Protein AF-I2H0I5-F1 (afdb_monomer_lite)

InterPro domains:
  IPR002677 Large ribosomal subunit protein bL32 [PF01783] (72-124)
  IPR002677 Large ribosomal subunit protein bL32 [TIGR01031] (72-121)
  IPR011332 Zinc-binding ribosomal protein [SSF57829] (70-124)
  IPR051991 Mitochondrial ribosomal protein bL32 [PTHR21026] (29-130)

Organism: Henningerozyma blattae (strain ATCC 34711 / CBS 6284 / DSM 70876 / NBRC 10599 / NRRL Y-10934 / UCD 77-7) (NCBI:txid1071380)

Secondary structure (DSSP, 8-state):
--THHHHTTTSSSSSSSSSSSSSS-SS-S------------------------------TTHHHHSSHHHHHS-SSPPPHHHHHHHHHSSGGGSPPP---EEE-TTT-BEEETTS--HHHHHHHHHHHHHHHHHHHHHHHHHTT-PPPPHHHHHHHS---PPPHHHHHHH-HHHHPPPPPPPPBPPP-

Foldseek 3Di:
DDPPVVVVVVPPPPPPPPPPPDPPPPPPPDDPDPPPDDDPPPDPPDPPPDPPDDDDPPDPVVCVVVCVVVVPDDPDDDDPVRVCCVQPVDPVNDDDDQPQWDAAPPQQFIDGHPDHDPVVVVVVVVVVVVVVVVVVVVVVVVVPPDDDDPVVCCVVDPDDDDDPVVVVVVPCVVPPDDDDDGGGDDDD

Structure (mmCIF, N/CA/C/O backbone):
data_AF-I2H0I5-F1
#
_entry.id   AF-I2H0I5-F1
#
loop_
_atom_site.group_PDB
_atom_site.id
_atom_site.type_symbol
_atom_site.label_atom_id
_atom_site.label_alt_id
_atom_site.label_comp_id
_atom_site.label_asym_id
_atom_site.label_entity_id
_atom_site.label_seq_id
_atom_site.pdbx_PDB_ins_code
_atom_site.Cartn_x
_atom_site.Cartn_y
_atom_site.Cartn_z
_atom_site.occupancy
_atom_site.B_iso_or_equiv
_atom_site.auth_seq_id
_atom_site.auth_comp_id
_atom_site.auth_asym_id
_atom_site.auth_atom_id
_atom_site.pdbx_PDB_model_num
ATOM 1 N N . MET A 1 1 ? 28.755 15.518 43.657 1.00 49.38 1 MET A N 1
ATOM 2 C CA . MET A 1 1 ? 29.539 16.214 42.609 1.00 49.38 1 MET A CA 1
ATOM 3 C C . MET A 1 1 ? 29.460 15.428 41.309 1.00 49.38 1 MET A C 1
ATOM 5 O O . MET A 1 1 ? 30.344 14.654 40.991 1.00 49.38 1 MET A O 1
ATOM 9 N N . SER A 1 2 ? 28.270 15.310 40.732 1.00 45.88 2 SER A N 1
ATOM 10 C CA . SER A 1 2 ? 27.550 16.285 39.895 1.00 45.88 2 SER A CA 1
ATOM 11 C C . SER A 1 2 ? 27.844 16.056 38.406 1.00 45.88 2 SER A C 1
ATOM 13 O O . SER A 1 2 ? 28.816 16.527 37.821 1.00 45.88 2 SER A O 1
ATOM 15 N N . ILE A 1 3 ? 26.889 15.356 37.788 1.00 52.12 3 ILE A N 1
ATOM 16 C CA . ILE A 1 3 ? 26.651 15.213 36.342 1.00 52.12 3 ILE A CA 1
ATOM 17 C C . ILE A 1 3 ? 26.661 16.587 35.621 1.00 52.12 3 ILE A C 1
ATOM 19 O O . ILE A 1 3 ? 26.920 16.673 34.423 1.00 52.12 3 ILE A O 1
ATOM 23 N N . LEU A 1 4 ? 26.511 17.681 36.377 1.00 55.88 4 LEU A N 1
ATOM 24 C CA . LEU A 1 4 ? 26.653 19.073 35.943 1.00 55.88 4 LEU A CA 1
ATOM 25 C C . LEU A 1 4 ? 28.051 19.456 35.425 1.00 55.88 4 LEU A C 1
ATOM 27 O O . LEU A 1 4 ? 28.157 20.390 34.634 1.00 55.88 4 LEU A O 1
ATOM 31 N N . ASN A 1 5 ? 29.118 18.736 35.786 1.00 54.31 5 ASN A N 1
ATOM 32 C CA . ASN A 1 5 ? 30.465 19.080 35.310 1.00 54.31 5 ASN A CA 1
ATOM 33 C C . ASN A 1 5 ? 30.782 18.552 33.901 1.00 54.31 5 ASN A C 1
ATOM 35 O O . ASN A 1 5 ? 31.776 18.967 33.313 1.00 54.31 5 ASN A O 1
ATOM 39 N N . ARG A 1 6 ? 29.928 17.696 33.318 1.00 51.25 6 ARG A N 1
ATOM 40 C CA . ARG A 1 6 ? 30.124 17.168 31.955 1.00 51.25 6 ARG A CA 1
ATOM 41 C C . ARG A 1 6 ? 29.394 17.986 30.881 1.00 51.25 6 ARG A C 1
ATOM 43 O O . ARG A 1 6 ? 29.843 18.034 29.743 1.00 51.25 6 ARG A O 1
ATOM 50 N N . LEU A 1 7 ? 28.343 18.721 31.255 1.00 50.91 7 LEU A N 1
ATOM 51 C CA . LEU A 1 7 ? 27.637 19.651 30.357 1.00 50.91 7 LEU A CA 1
ATOM 52 C C . LEU A 1 7 ? 28.380 20.985 30.158 1.00 50.91 7 LEU A C 1
ATOM 54 O O . LEU A 1 7 ? 28.115 21.703 29.198 1.00 50.91 7 LEU A O 1
ATOM 58 N N . LYS A 1 8 ? 29.364 21.301 31.009 1.00 46.31 8 LYS A N 1
ATOM 59 C CA . LYS A 1 8 ? 30.170 22.529 30.896 1.00 46.31 8 LYS A CA 1
ATOM 60 C C . LYS A 1 8 ? 31.317 22.431 29.878 1.00 46.31 8 LYS A C 1
ATOM 62 O O . LYS A 1 8 ? 31.868 23.456 29.495 1.00 46.31 8 LYS A O 1
ATOM 67 N N . GLN A 1 9 ? 31.650 21.226 29.406 1.00 50.12 9 GLN A N 1
ATOM 68 C CA . GLN A 1 9 ? 32.677 21.012 28.375 1.00 50.12 9 GLN A CA 1
ATOM 69 C C . GLN A 1 9 ? 32.138 21.107 26.940 1.00 50.12 9 GLN A C 1
ATOM 71 O O . GLN A 1 9 ? 32.921 21.316 26.021 1.00 50.12 9 GLN A O 1
ATOM 76 N N . TRP A 1 10 ? 30.819 21.012 26.735 1.00 44.59 10 TRP A N 1
ATOM 77 C CA . TRP A 1 10 ? 30.222 21.048 25.392 1.00 44.59 10 TRP A CA 1
ATOM 78 C C . TRP A 1 10 ? 29.849 22.462 24.914 1.00 44.59 10 TRP A C 1
ATOM 80 O O . TRP A 1 10 ? 29.725 22.704 23.719 1.00 44.59 10 TRP A O 1
ATOM 90 N N . ASN A 1 11 ? 29.744 23.425 25.836 1.00 47.12 11 ASN A N 1
ATOM 91 C CA . ASN A 1 11 ? 29.341 24.800 25.522 1.00 47.12 11 ASN A CA 1
ATOM 92 C C . ASN A 1 11 ? 30.516 25.768 25.292 1.00 47.12 11 ASN A C 1
ATOM 94 O O . ASN A 1 11 ? 30.285 26.970 25.213 1.00 47.12 11 ASN A O 1
ATOM 98 N N . ASN A 1 12 ? 31.762 25.283 25.185 1.00 54.94 12 ASN A N 1
ATOM 99 C CA . ASN A 1 12 ? 32.939 26.158 25.067 1.00 54.94 12 ASN A CA 1
ATOM 100 C C . ASN A 1 12 ? 33.874 25.847 23.883 1.00 54.94 12 ASN A C 1
ATOM 102 O O . ASN A 1 12 ? 35.024 26.268 23.876 1.00 54.94 12 ASN A O 1
ATOM 106 N N . THR A 1 13 ? 33.390 25.134 22.863 1.00 50.66 13 THR A N 1
ATOM 107 C CA . THR A 1 13 ? 34.142 24.891 21.613 1.00 50.66 13 THR A CA 1
ATOM 108 C C . THR A 1 13 ? 33.452 25.440 20.361 1.00 50.66 13 THR A C 1
ATOM 110 O O . THR A 1 13 ? 33.913 25.195 19.252 1.00 50.66 13 THR A O 1
ATOM 113 N N . ASN A 1 14 ? 32.397 26.249 20.515 1.00 53.59 14 ASN A N 1
ATOM 114 C CA . ASN A 1 14 ? 31.657 26.854 19.397 1.00 53.59 14 ASN A CA 1
ATOM 115 C C . ASN A 1 14 ? 31.976 28.342 19.149 1.00 53.59 14 ASN A C 1
ATOM 117 O O . ASN A 1 14 ? 31.180 29.045 18.534 1.00 53.59 14 ASN A O 1
ATOM 121 N N . SER A 1 15 ? 33.135 28.839 19.589 1.00 52.12 15 SER A N 1
ATOM 122 C CA . SER A 1 15 ? 33.544 30.239 19.370 1.00 52.12 15 SER A CA 1
ATOM 123 C C . SER A 1 15 ? 34.852 30.425 18.590 1.00 52.12 15 SER A C 1
ATOM 125 O O . SER A 1 15 ? 35.251 31.562 18.368 1.00 52.12 15 SER A O 1
ATOM 127 N N . LEU A 1 16 ? 35.501 29.353 18.112 1.00 49.44 16 LEU A N 1
ATOM 128 C CA . LEU A 1 16 ? 36.786 29.446 17.390 1.00 49.44 16 LEU A CA 1
ATOM 129 C C . LEU A 1 16 ? 36.795 28.823 15.984 1.00 49.44 16 LEU A C 1
ATOM 131 O O . LEU A 1 16 ? 37.861 28.604 15.418 1.00 49.44 16 LEU A O 1
ATOM 135 N N . LEU A 1 17 ? 35.629 28.584 15.377 1.00 49.88 17 LEU A N 1
ATOM 136 C CA . LEU A 1 17 ? 35.534 28.116 13.982 1.00 49.88 17 LEU A CA 1
ATOM 137 C C . LEU A 1 17 ? 34.773 29.073 13.048 1.00 49.88 17 LEU A C 1
ATOM 139 O O . LEU A 1 17 ? 34.477 28.723 11.911 1.00 49.88 17 LEU A O 1
ATOM 143 N N . SER A 1 18 ? 34.522 30.313 13.475 1.00 51.06 18 SER A N 1
ATOM 144 C CA . SER A 1 18 ? 33.949 31.366 12.620 1.00 51.06 18 SER A CA 1
ATOM 145 C C . SER A 1 18 ? 34.992 32.213 11.873 1.00 51.06 18 SER A C 1
ATOM 147 O O . SER A 1 18 ? 34.613 33.093 11.107 1.00 51.06 18 SER A O 1
ATOM 149 N N . SER A 1 19 ? 36.297 31.956 12.043 1.00 52.22 19 SER A N 1
ATOM 150 C CA . SER A 1 19 ? 37.360 32.852 11.540 1.00 52.22 19 SER A CA 1
ATOM 151 C C . SER A 1 19 ? 38.100 32.369 10.278 1.00 52.22 19 SER A C 1
ATOM 153 O O . SER A 1 19 ? 38.957 33.073 9.758 1.00 52.22 19 SER A O 1
ATOM 155 N N . GLN A 1 20 ? 37.781 31.193 9.725 1.00 55.56 20 GLN A N 1
ATOM 156 C CA . GLN A 1 20 ? 38.507 30.661 8.551 1.00 55.56 20 GLN A CA 1
ATOM 157 C C . GLN A 1 20 ? 37.656 30.442 7.292 1.00 55.56 20 GLN A C 1
ATOM 159 O O . GLN A 1 20 ? 38.157 29.915 6.304 1.00 55.56 20 GLN A O 1
ATOM 164 N N . TYR A 1 21 ? 36.400 30.899 7.261 1.00 53.75 21 TYR A N 1
ATOM 165 C CA . TYR A 1 21 ? 35.511 30.673 6.110 1.00 53.75 21 TYR A CA 1
ATOM 166 C C . TYR A 1 21 ? 35.053 31.954 5.395 1.00 53.75 21 TYR A C 1
ATOM 168 O O . TYR A 1 21 ? 33.922 32.053 4.934 1.00 53.75 21 TYR A O 1
ATOM 176 N N . LEU A 1 22 ? 35.939 32.948 5.267 1.00 52.94 22 LEU A N 1
ATOM 177 C CA . LEU A 1 22 ? 35.692 34.148 4.449 1.00 52.94 22 LEU A CA 1
ATOM 178 C C . LEU A 1 22 ? 36.829 34.467 3.463 1.00 52.94 22 LEU A C 1
ATOM 180 O O . LEU A 1 22 ? 37.090 35.630 3.171 1.00 52.94 22 LEU A O 1
ATOM 184 N N . GLN A 1 23 ? 37.499 33.452 2.905 1.00 54.50 23 GLN A N 1
ATOM 185 C CA . GLN A 1 23 ? 38.487 33.675 1.831 1.00 54.50 23 GLN A CA 1
ATOM 186 C C . GLN A 1 23 ? 38.274 32.861 0.544 1.00 54.50 23 GLN A C 1
ATOM 188 O O . GLN A 1 23 ? 39.015 33.056 -0.412 1.00 54.50 23 GLN A O 1
ATOM 193 N N . HIS A 1 24 ? 37.217 32.048 0.431 1.00 49.88 24 HIS A N 1
ATOM 194 C CA . HIS A 1 24 ? 36.955 31.265 -0.792 1.00 49.88 24 HIS A CA 1
ATOM 195 C C . HIS A 1 24 ? 35.736 31.704 -1.625 1.00 49.88 24 HIS A C 1
ATOM 197 O O . HIS A 1 24 ? 35.293 30.968 -2.500 1.00 49.88 24 HIS A O 1
ATOM 203 N N . LEU A 1 25 ? 35.239 32.934 -1.448 1.00 48.81 25 LEU A N 1
ATOM 204 C CA . LEU A 1 25 ? 34.170 33.514 -2.286 1.00 48.81 25 LEU A CA 1
ATOM 205 C C . LEU A 1 25 ? 34.676 34.538 -3.323 1.00 48.81 25 LEU A C 1
ATOM 207 O O . LEU A 1 25 ? 33.976 35.488 -3.654 1.00 48.81 25 LEU A O 1
ATOM 211 N N . LYS A 1 26 ? 35.889 34.353 -3.861 1.00 49.66 26 LYS A N 1
ATOM 212 C CA . LYS A 1 26 ? 36.402 35.147 -5.002 1.00 49.66 26 LYS A CA 1
ATOM 213 C C . LYS A 1 26 ? 36.612 34.352 -6.297 1.00 49.66 26 LYS A C 1
ATOM 215 O O . LYS A 1 26 ? 37.076 34.919 -7.275 1.00 49.66 26 LYS A O 1
ATOM 220 N N . TYR A 1 27 ? 36.212 33.081 -6.348 1.00 55.94 27 TYR A N 1
ATOM 221 C CA . TYR A 1 27 ? 36.403 32.222 -7.530 1.00 55.94 27 TYR A CA 1
ATOM 222 C C . TYR A 1 27 ? 35.099 31.800 -8.226 1.00 55.94 27 TYR A C 1
ATOM 224 O O . TYR A 1 27 ? 35.036 30.734 -8.827 1.00 55.94 27 TYR A O 1
ATOM 232 N N . LEU A 1 28 ? 34.046 32.622 -8.166 1.00 51.25 28 LEU A N 1
ATOM 233 C CA . LEU A 1 28 ? 32.755 32.310 -8.800 1.00 51.25 28 LEU A CA 1
ATOM 234 C C . LEU A 1 28 ? 32.230 33.394 -9.752 1.00 51.25 28 LEU A C 1
ATOM 236 O O . LEU A 1 28 ? 31.024 33.586 -9.834 1.00 51.25 28 LEU A O 1
ATOM 240 N N . ILE A 1 29 ? 33.098 34.072 -10.512 1.00 49.50 29 ILE A N 1
ATOM 241 C CA . ILE A 1 29 ? 32.665 34.840 -11.697 1.00 49.50 29 ILE A CA 1
ATOM 242 C C . ILE A 1 29 ? 33.736 34.771 -12.801 1.00 49.50 29 ILE A C 1
ATOM 244 O O . ILE A 1 29 ? 34.467 35.725 -13.035 1.00 49.50 29 ILE A O 1
ATOM 248 N N . SER A 1 30 ? 33.835 33.633 -13.488 1.00 49.03 30 SER A N 1
ATOM 249 C CA . SER A 1 30 ? 34.341 33.571 -14.870 1.00 49.03 30 SER A CA 1
ATOM 250 C C . SER A 1 30 ? 33.941 32.246 -15.523 1.00 49.03 30 SER A C 1
ATOM 252 O O . SER A 1 30 ? 34.741 31.341 -15.740 1.00 49.03 30 SER A O 1
ATOM 254 N N . TRP A 1 31 ? 32.657 32.110 -15.845 1.00 41.56 31 TRP A N 1
ATOM 255 C CA . TRP A 1 31 ? 32.270 31.155 -16.880 1.00 41.56 31 TRP A CA 1
ATOM 256 C C . TRP A 1 31 ? 32.647 31.772 -18.232 1.00 41.56 31 TRP A C 1
ATOM 258 O O . TRP A 1 31 ? 32.239 32.908 -18.494 1.00 41.56 31 TRP A O 1
ATOM 268 N N . PRO A 1 32 ? 33.428 31.092 -19.089 1.00 52.00 32 PRO A N 1
ATOM 269 C CA . PRO A 1 32 ? 33.638 31.566 -20.441 1.00 52.00 32 PRO A CA 1
ATOM 270 C C . PRO A 1 32 ? 32.306 31.388 -21.167 1.00 52.00 32 PRO A C 1
ATOM 272 O O . PRO A 1 32 ? 31.848 30.270 -21.395 1.00 52.00 32 PRO A O 1
ATOM 275 N N . TYR A 1 33 ? 31.647 32.498 -21.482 1.00 57.91 33 TYR A N 1
ATOM 276 C CA . TYR A 1 33 ? 30.537 32.485 -22.422 1.00 57.91 33 TYR A CA 1
ATOM 277 C C . TYR A 1 33 ? 31.070 31.925 -23.748 1.00 57.91 33 TYR A C 1
ATOM 279 O O . TYR A 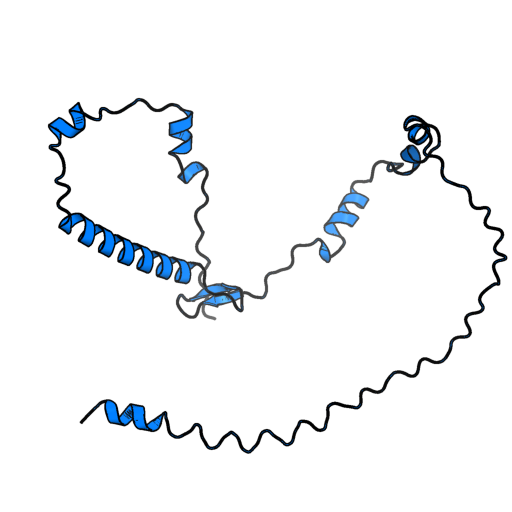1 33 ? 32.034 32.486 -24.278 1.00 57.91 33 TYR A O 1
ATOM 287 N N . PRO A 1 34 ? 30.506 30.835 -24.298 1.00 55.00 34 PRO A N 1
ATOM 288 C CA . PRO A 1 34 ? 30.849 30.425 -25.647 1.00 55.00 34 PRO A CA 1
ATOM 289 C C . PRO A 1 34 ? 30.414 31.554 -26.583 1.00 55.00 34 PRO A C 1
ATOM 291 O O . PRO A 1 34 ? 29.229 31.877 -26.685 1.00 55.00 34 PRO A O 1
ATOM 294 N N . THR A 1 35 ? 31.387 32.198 -27.221 1.00 58.44 35 THR A N 1
ATOM 295 C CA . THR A 1 35 ? 31.152 33.182 -28.270 1.00 58.44 35 THR A CA 1
ATOM 296 C C . THR A 1 35 ? 30.475 32.469 -29.431 1.00 58.44 35 THR A C 1
ATOM 298 O O . THR A 1 35 ? 31.082 31.715 -30.189 1.00 58.44 35 THR A O 1
ATOM 301 N N . LEU A 1 36 ? 29.167 32.679 -29.526 1.00 55.41 36 LEU A N 1
ATOM 302 C CA . LEU A 1 36 ? 28.342 32.253 -30.637 1.00 55.41 36 LEU A CA 1
ATOM 303 C C . LEU A 1 36 ? 28.860 32.959 -31.899 1.00 55.41 36 LEU A C 1
ATOM 305 O O . LEU A 1 36 ? 28.624 34.149 -32.097 1.00 55.41 36 LEU A O 1
ATOM 309 N N . SER A 1 37 ? 29.606 32.245 -32.741 1.00 63.12 37 SER A N 1
ATOM 310 C CA . SER A 1 37 ? 29.899 32.704 -34.097 1.00 63.12 37 SER A CA 1
ATOM 311 C C . SER A 1 37 ? 28.571 32.912 -34.835 1.00 63.12 37 SER A C 1
ATOM 313 O O . SER A 1 37 ? 27.738 31.998 -34.808 1.00 63.12 37 SER A O 1
ATOM 315 N N . PRO A 1 38 ? 28.343 34.053 -35.505 1.00 54.69 38 PRO A N 1
ATOM 316 C CA . PRO A 1 38 ? 27.131 34.243 -36.279 1.00 54.69 38 PRO A CA 1
ATOM 317 C C . PRO A 1 38 ? 27.196 33.324 -37.500 1.00 54.69 38 PRO A C 1
ATOM 319 O O . PRO A 1 38 ? 27.955 33.554 -38.438 1.00 54.69 38 PRO A O 1
ATOM 322 N N . ILE A 1 39 ? 26.410 32.252 -37.475 1.00 61.12 39 ILE A N 1
ATOM 323 C CA . ILE A 1 39 ? 26.088 31.495 -38.682 1.00 61.12 39 ILE A CA 1
ATOM 324 C C . ILE A 1 39 ? 25.238 32.438 -39.545 1.00 61.12 39 ILE A C 1
ATOM 326 O O . ILE A 1 39 ? 24.227 32.941 -39.044 1.00 61.12 39 ILE A O 1
ATOM 330 N N . PRO A 1 40 ? 25.601 32.710 -40.810 1.00 49.41 40 PRO A N 1
ATOM 331 C CA . PRO A 1 40 ? 24.743 33.481 -41.690 1.00 49.41 40 PRO A CA 1
ATOM 332 C C . PRO A 1 40 ? 23.521 32.619 -42.010 1.00 49.41 40 PRO A C 1
ATOM 334 O O . PRO A 1 40 ? 23.569 31.713 -42.841 1.00 49.41 40 PRO A O 1
ATOM 337 N N . VAL A 1 41 ? 22.418 32.868 -41.309 1.00 54.62 41 VAL A N 1
ATOM 338 C CA . VAL A 1 41 ? 21.116 32.328 -41.690 1.00 54.62 41 VAL A CA 1
ATOM 339 C C . VAL A 1 41 ? 20.683 33.100 -42.930 1.00 54.62 41 VAL A C 1
ATOM 341 O O . VAL A 1 41 ? 20.276 34.258 -42.844 1.00 54.62 41 VAL A O 1
ATOM 344 N N . LEU A 1 42 ? 20.799 32.466 -44.097 1.00 53.00 42 LEU A N 1
ATOM 345 C CA . LEU A 1 42 ? 20.111 32.913 -45.301 1.00 53.00 42 LEU A CA 1
ATOM 346 C C . LEU A 1 42 ? 18.608 32.738 -45.043 1.00 53.00 42 LEU A C 1
ATOM 348 O O . LEU A 1 42 ? 18.075 31.632 -45.123 1.00 53.00 42 LEU A O 1
ATOM 352 N N . ILE A 1 43 ? 17.933 33.817 -44.661 1.00 58.62 43 ILE A N 1
ATOM 353 C CA . ILE A 1 43 ? 16.473 33.858 -44.601 1.00 58.62 43 ILE A CA 1
ATOM 354 C C . ILE A 1 43 ? 16.008 34.047 -46.049 1.00 58.62 43 ILE A C 1
ATOM 356 O O . ILE A 1 43 ? 16.314 35.090 -46.635 1.00 58.62 43 ILE A O 1
ATOM 360 N N . PRO A 1 44 ? 15.287 33.097 -46.670 1.00 56.69 44 PRO A N 1
ATOM 361 C CA . PRO A 1 44 ? 14.561 33.433 -47.880 1.00 56.69 44 PRO A CA 1
ATOM 362 C C . PRO A 1 44 ? 13.497 34.460 -47.485 1.00 56.69 44 PRO A C 1
ATOM 364 O O . PRO A 1 44 ? 12.688 34.202 -46.591 1.00 56.69 44 PRO A O 1
ATOM 367 N N . LEU A 1 45 ? 13.506 35.635 -48.123 1.00 50.78 45 LEU A N 1
ATOM 368 C CA . LEU A 1 45 ? 12.374 36.554 -48.054 1.00 50.78 45 LEU A CA 1
ATOM 369 C C . LEU A 1 45 ? 11.149 35.819 -48.610 1.00 50.78 45 LEU A C 1
ATOM 371 O O . LEU A 1 45 ? 10.941 35.730 -49.818 1.00 50.78 45 LEU A O 1
ATOM 375 N N . SER A 1 46 ? 10.351 35.257 -47.709 1.00 57.09 46 SER A N 1
ATOM 376 C CA . SER A 1 46 ? 9.002 34.811 -48.010 1.00 57.09 46 SER A CA 1
ATOM 377 C C . SER A 1 46 ? 8.152 36.062 -48.177 1.00 57.09 46 SER A C 1
ATOM 379 O O . SER A 1 46 ? 7.851 36.748 -47.201 1.00 57.09 46 SER A O 1
ATOM 381 N N . ASN A 1 47 ? 7.781 36.369 -49.419 1.00 59.00 47 ASN A N 1
ATOM 382 C CA . ASN A 1 47 ? 6.754 37.360 -49.708 1.00 59.00 47 ASN A CA 1
ATOM 383 C C . ASN A 1 47 ? 5.469 36.966 -48.969 1.00 59.00 47 ASN A C 1
ATOM 385 O O . ASN A 1 47 ? 4.823 35.970 -49.294 1.00 59.00 47 ASN A O 1
ATOM 389 N N . ASN A 1 48 ? 5.107 37.760 -47.963 1.00 55.72 48 ASN A N 1
ATOM 390 C CA . ASN A 1 48 ? 3.859 37.631 -47.226 1.00 55.72 48 ASN A CA 1
ATOM 391 C C . ASN A 1 48 ? 2.692 38.096 -48.103 1.00 55.72 48 ASN A C 1
ATOM 393 O O . ASN A 1 48 ? 2.226 39.222 -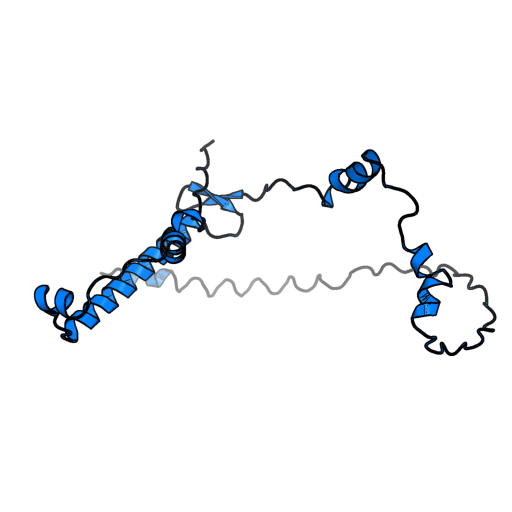47.976 1.00 55.72 48 ASN A O 1
ATOM 397 N N . ASN A 1 49 ? 2.189 37.207 -48.953 1.00 60.47 49 ASN A N 1
ATOM 398 C CA . ASN A 1 49 ? 0.796 37.245 -49.383 1.00 60.47 49 ASN A CA 1
ATOM 399 C C . ASN A 1 49 ? 0.061 36.116 -48.664 1.00 60.47 49 ASN A C 1
ATOM 401 O O . ASN A 1 49 ? -0.215 35.062 -49.229 1.00 60.47 49 ASN A O 1
ATOM 405 N N . ILE A 1 50 ? -0.209 36.338 -47.378 1.00 56.03 50 ILE A N 1
ATOM 406 C CA . ILE A 1 50 ? -1.105 35.489 -46.597 1.00 56.03 50 ILE A CA 1
ATOM 407 C C . ILE A 1 50 ? -2.461 36.201 -46.602 1.00 56.03 50 ILE A C 1
ATOM 409 O O . ILE A 1 50 ? -2.620 37.182 -45.872 1.00 56.03 50 ILE A O 1
ATOM 413 N N . PRO A 1 51 ? -3.443 35.776 -47.417 1.00 45.59 51 PRO A N 1
ATOM 414 C CA . PRO A 1 51 ? -4.797 36.263 -47.238 1.00 45.59 51 PRO A CA 1
ATOM 415 C C . PRO A 1 51 ? -5.302 35.768 -45.880 1.00 45.59 51 PRO A C 1
ATOM 417 O O . PRO A 1 51 ? -5.313 34.566 -45.604 1.00 45.59 51 PRO A O 1
ATOM 420 N N . GLN A 1 52 ? -5.697 36.708 -45.020 1.00 56.91 52 GLN A N 1
ATOM 421 C CA . GLN A 1 52 ? -6.399 36.410 -43.778 1.00 56.91 52 GLN A CA 1
ATOM 422 C C . GLN A 1 52 ? -7.736 35.748 -44.120 1.00 56.91 52 GLN A C 1
ATOM 424 O O . GLN A 1 52 ? -8.719 36.422 -44.416 1.00 56.91 52 GLN A O 1
ATOM 429 N N . GLN A 1 53 ? -7.781 34.419 -44.097 1.00 53.94 53 GLN A N 1
ATOM 430 C CA . GLN A 1 53 ? -9.045 33.700 -44.110 1.00 53.94 53 GLN A CA 1
ATOM 431 C C . GLN A 1 53 ? -9.552 33.612 -42.675 1.00 53.94 53 GLN A C 1
ATOM 433 O O . GLN A 1 53 ? -9.071 32.825 -41.860 1.00 53.94 53 GLN A O 1
ATOM 438 N N . GLN A 1 54 ? -10.516 34.480 -42.375 1.00 59.12 54 GLN A N 1
ATOM 439 C CA . GLN A 1 54 ? -11.360 34.392 -41.193 1.00 59.12 54 GLN A CA 1
ATOM 440 C C . GLN A 1 54 ? -12.006 33.002 -41.174 1.00 59.12 54 GLN A C 1
ATOM 442 O O . GLN A 1 54 ? -12.816 32.670 -42.041 1.00 59.12 54 GLN A O 1
ATOM 447 N N . GLN A 1 55 ? -11.618 32.170 -40.208 1.00 59.31 55 GLN A N 1
ATOM 448 C CA . GLN A 1 55 ? -12.234 30.864 -40.009 1.00 59.31 55 GLN A CA 1
ATOM 449 C C . GLN A 1 55 ? -13.632 31.089 -39.436 1.00 59.31 55 GLN A C 1
ATOM 451 O O . GLN A 1 55 ? -13.815 31.254 -38.231 1.00 59.31 55 GLN A O 1
ATOM 456 N N . SER A 1 56 ? -14.620 31.142 -40.325 1.00 57.22 56 SER A N 1
ATOM 457 C CA . SER A 1 56 ? -16.011 30.973 -39.932 1.00 57.22 56 SER A CA 1
ATOM 458 C C . SER A 1 56 ? -16.162 29.571 -39.341 1.00 57.22 56 SER A C 1
ATOM 460 O O . SER A 1 56 ? -15.717 28.578 -39.920 1.00 57.22 56 SER A O 1
ATOM 462 N N . LEU A 1 57 ? -16.741 29.499 -38.143 1.00 58.31 57 LEU A N 1
ATOM 463 C CA . LEU A 1 57 ? -17.125 28.247 -37.502 1.00 58.31 57 LEU A CA 1
ATOM 464 C C . LEU A 1 57 ? -18.242 27.610 -38.338 1.00 58.31 57 LEU A C 1
ATOM 466 O O . LEU A 1 57 ? -19.424 27.874 -38.126 1.00 58.31 57 LEU A O 1
ATOM 470 N N . GLY A 1 58 ? -17.845 26.826 -39.340 1.00 60.03 58 GLY A N 1
ATOM 471 C CA . GLY A 1 58 ? -18.743 25.998 -40.131 1.00 60.03 58 GLY A CA 1
ATOM 472 C C . GLY A 1 58 ? -19.438 24.945 -39.259 1.00 60.03 58 GLY A C 1
ATOM 473 O O . GLY A 1 58 ? -18.950 24.597 -38.178 1.00 60.03 58 GLY A O 1
ATOM 474 N N . PRO A 1 59 ? -20.601 24.444 -39.697 1.00 60.44 59 PRO A N 1
ATOM 475 C CA . PRO A 1 59 ? -21.409 23.539 -38.898 1.00 60.44 59 PRO A CA 1
ATOM 476 C C . PRO A 1 59 ? -20.672 22.222 -38.616 1.00 60.44 59 PRO A C 1
ATOM 478 O O . PRO A 1 59 ? -19.962 21.689 -39.467 1.00 60.44 59 PRO A O 1
ATOM 481 N N . ALA A 1 60 ? -20.867 21.671 -37.415 1.00 57.34 60 ALA A N 1
ATOM 482 C CA . ALA A 1 60 ? -20.082 20.561 -36.860 1.00 57.34 60 ALA A CA 1
ATOM 483 C C . ALA A 1 60 ? -20.019 19.279 -37.727 1.00 57.34 60 ALA A C 1
ATOM 485 O O . ALA A 1 60 ? -19.121 18.458 -37.543 1.00 57.34 60 ALA A O 1
ATOM 486 N N . TRP A 1 61 ? -20.939 19.097 -38.681 1.00 60.16 61 TRP A N 1
ATOM 487 C CA . TRP A 1 61 ? -20.948 17.963 -39.612 1.00 60.16 61 TRP A CA 1
ATOM 488 C C . TRP A 1 61 ? -19.907 18.065 -40.740 1.00 60.16 61 TRP A C 1
ATOM 490 O O . TRP A 1 61 ? -19.498 17.035 -41.275 1.00 60.16 61 TRP A O 1
ATOM 500 N N . ASP A 1 62 ? -19.408 19.265 -41.054 1.00 56.25 62 ASP A N 1
ATOM 501 C CA . ASP A 1 62 ? -18.403 19.476 -42.109 1.00 56.25 62 ASP A CA 1
ATOM 502 C C . ASP A 1 62 ? -16.992 18.989 -41.698 1.00 56.25 62 ASP A C 1
ATOM 504 O O . ASP A 1 62 ? -16.113 18.748 -42.524 1.00 56.25 62 ASP A O 1
ATOM 508 N N . MET A 1 63 ? -16.789 18.737 -40.398 1.00 56.22 63 MET A N 1
ATOM 509 C CA . MET A 1 63 ? -15.571 18.142 -39.830 1.00 56.22 63 MET A CA 1
ATOM 510 C C . MET A 1 63 ? -15.428 16.635 -40.148 1.00 56.22 63 MET A C 1
ATOM 512 O O . MET A 1 63 ? -14.331 16.069 -40.066 1.00 56.22 63 MET A O 1
ATOM 516 N N . PHE A 1 64 ? -16.526 15.968 -40.519 1.00 56.66 64 PHE A N 1
ATOM 517 C CA . PHE A 1 64 ? -16.534 14.550 -40.892 1.00 56.66 64 PHE A CA 1
ATOM 518 C C . PHE A 1 64 ? -16.530 14.328 -42.414 1.00 56.66 64 PHE A C 1
ATOM 520 O O . PHE A 1 64 ? -15.953 13.334 -42.857 1.00 56.66 64 PHE A O 1
ATOM 527 N N . SER A 1 65 ? -17.098 15.240 -43.215 1.00 58.72 65 SER A N 1
ATOM 528 C CA . SER A 1 65 ? -17.069 15.177 -44.689 1.00 58.72 65 SER A CA 1
ATOM 529 C C . SER A 1 65 ? -15.739 15.661 -45.275 1.00 58.72 65 SER A C 1
ATOM 531 O O . SER A 1 65 ? -15.196 15.005 -46.163 1.00 58.72 65 SER A O 1
ATOM 533 N N . ASN A 1 66 ? -15.159 16.742 -44.740 1.00 56.62 66 ASN A N 1
ATOM 534 C CA . ASN A 1 66 ? -13.978 17.398 -45.317 1.00 56.62 66 ASN A CA 1
ATOM 535 C C . ASN A 1 66 ? -12.653 16.923 -44.692 1.00 56.62 66 ASN A C 1
ATOM 537 O O . ASN A 1 66 ? -11.727 17.691 -44.436 1.00 56.62 66 ASN A O 1
ATOM 541 N N . GLY A 1 67 ? -12.549 15.612 -44.458 1.00 56.34 67 GLY A N 1
ATOM 542 C CA . GLY A 1 67 ? -11.276 14.895 -44.337 1.00 56.34 67 GLY A CA 1
ATOM 543 C C . GLY A 1 67 ? -10.521 14.984 -43.007 1.00 56.34 67 GLY A C 1
ATOM 544 O O . GLY A 1 67 ? -9.717 14.096 -42.740 1.00 56.34 67 GLY A O 1
ATOM 545 N N . SER A 1 68 ? -10.766 15.955 -42.126 1.00 59.94 68 SER A N 1
ATOM 546 C CA . SER A 1 68 ? -9.927 16.127 -40.922 1.00 59.94 68 SER A CA 1
ATOM 547 C C . SER A 1 68 ? -10.022 14.950 -39.934 1.00 59.94 68 SER A C 1
ATOM 549 O O . SER A 1 68 ? -8.999 14.463 -39.448 1.00 59.94 68 SER A O 1
ATOM 551 N N . THR A 1 69 ? -11.222 14.406 -39.708 1.00 56.06 69 THR A N 1
ATOM 552 C CA . THR A 1 69 ? -11.424 13.265 -38.793 1.00 56.06 69 THR A CA 1
ATOM 553 C C . THR A 1 69 ? -10.967 11.927 -39.398 1.00 56.06 69 THR A C 1
ATOM 555 O O . THR A 1 69 ? -10.453 11.060 -38.689 1.00 56.06 69 THR A O 1
ATOM 558 N N . LEU A 1 70 ? -11.073 11.763 -40.722 1.00 59.12 70 LEU A N 1
ATOM 559 C CA . LEU A 1 70 ? -10.633 10.558 -41.446 1.00 59.12 70 LEU A CA 1
ATOM 560 C C . LEU A 1 70 ? -9.102 10.473 -41.611 1.00 59.12 70 LEU A C 1
ATOM 562 O O . LEU A 1 70 ? -8.579 9.389 -41.875 1.00 59.12 70 LEU A O 1
ATOM 566 N N . LEU A 1 71 ? -8.377 11.583 -41.428 1.00 62.97 71 LEU A N 1
ATOM 567 C CA . LEU A 1 71 ? -6.909 11.636 -41.473 1.00 62.97 71 LEU A CA 1
ATOM 568 C C . LEU A 1 71 ? -6.240 11.263 -40.136 1.00 62.97 71 LEU A C 1
ATOM 570 O O . LEU A 1 71 ? -5.095 10.814 -40.135 1.00 62.97 71 LEU A O 1
ATOM 574 N N . ALA A 1 72 ? -6.935 11.418 -39.003 1.00 75.38 72 ALA A N 1
ATOM 575 C CA . ALA A 1 72 ? -6.377 11.182 -37.664 1.00 75.38 72 ALA A CA 1
ATOM 576 C C . ALA A 1 72 ? -6.427 9.707 -37.205 1.00 75.38 72 ALA A C 1
ATOM 578 O O . ALA A 1 72 ? -5.727 9.313 -36.268 1.00 75.38 72 ALA A O 1
ATOM 579 N N . VAL A 1 73 ? -7.247 8.872 -37.851 1.00 84.69 73 VAL A N 1
ATOM 580 C CA . VAL A 1 73 ? -7.414 7.452 -37.504 1.00 84.69 73 VAL A CA 1
ATOM 581 C C . VAL A 1 73 ? -6.243 6.628 -38.060 1.00 84.69 73 VAL A C 1
ATOM 583 O O . VAL A 1 73 ? -5.862 6.798 -39.221 1.00 84.69 73 VAL A O 1
ATOM 586 N N . PRO A 1 74 ? -5.662 5.686 -37.289 1.00 89.00 74 PRO A N 1
ATOM 587 C CA . PRO A 1 74 ? -4.600 4.824 -37.794 1.00 89.00 74 PRO A CA 1
ATOM 588 C C . PRO A 1 74 ? -5.069 4.041 -39.025 1.00 89.00 74 PRO A C 1
ATOM 590 O O . PRO A 1 74 ? -5.957 3.195 -38.946 1.00 89.00 74 PRO A O 1
ATOM 593 N N . LYS A 1 75 ? -4.410 4.280 -40.164 1.00 89.06 75 LYS A N 1
ATOM 594 C CA . LYS A 1 75 ? -4.782 3.697 -41.463 1.00 89.06 75 LYS A CA 1
ATOM 595 C C . LYS A 1 75 ? -4.800 2.166 -41.475 1.00 89.06 75 LYS A C 1
ATOM 597 O O . LYS A 1 75 ? -5.541 1.564 -42.248 1.00 89.06 75 LYS A O 1
ATOM 602 N N . LYS A 1 76 ? -3.949 1.523 -40.666 1.00 93.12 76 LYS A N 1
ATOM 603 C CA . LYS A 1 76 ? -3.787 0.063 -40.602 1.00 93.12 76 LYS A CA 1
ATOM 604 C C . LYS A 1 76 ? -3.698 -0.404 -39.154 1.00 93.12 76 LYS A C 1
ATOM 606 O O . LYS A 1 76 ? -3.151 0.288 -38.295 1.00 93.12 76 LYS A O 1
ATOM 611 N N . LYS A 1 77 ? -4.149 -1.636 -38.909 1.00 95.12 77 LYS A N 1
ATOM 612 C CA . LYS A 1 77 ? -3.929 -2.335 -37.640 1.00 95.12 77 LYS A CA 1
ATOM 613 C C . LYS A 1 77 ? -2.427 -2.454 -37.369 1.00 95.12 77 LYS A C 1
ATOM 615 O O . LYS A 1 77 ? -1.671 -2.956 -38.200 1.00 95.12 77 LYS A O 1
ATOM 620 N N . VAL A 1 78 ? -1.997 -2.010 -36.193 1.00 96.88 78 VAL A N 1
ATOM 621 C CA . VAL A 1 78 ? -0.602 -2.137 -35.753 1.00 96.88 78 VAL A CA 1
ATOM 622 C C . VAL A 1 78 ? -0.272 -3.620 -35.559 1.00 96.88 78 VAL A C 1
ATOM 624 O O . VAL A 1 78 ? -1.021 -4.342 -34.900 1.00 96.88 78 VAL A O 1
ATOM 627 N N . SER A 1 79 ? 0.845 -4.084 -36.126 1.00 98.12 79 SER A N 1
ATOM 628 C CA . SER A 1 79 ? 1.284 -5.472 -35.959 1.00 98.12 79 SER A CA 1
ATOM 629 C C . SER A 1 79 ? 1.724 -5.755 -34.521 1.00 98.12 79 SER A C 1
ATOM 631 O O . SER A 1 79 ? 2.135 -4.854 -33.783 1.00 98.12 79 SER A O 1
ATOM 633 N N . HIS A 1 80 ? 1.688 -7.028 -34.126 1.00 97.94 80 HIS A N 1
ATOM 634 C CA . HIS A 1 80 ? 2.146 -7.463 -32.805 1.00 97.94 80 HIS A CA 1
ATOM 635 C C . HIS A 1 80 ? 3.596 -7.024 -32.525 1.00 97.94 80 HIS A C 1
ATOM 637 O O . HIS A 1 80 ? 3.878 -6.471 -31.462 1.00 97.94 80 HIS A O 1
ATOM 643 N N . MET A 1 81 ? 4.486 -7.166 -33.516 1.00 98.12 81 MET A N 1
ATOM 644 C CA . MET A 1 81 ? 5.881 -6.723 -33.432 1.00 98.12 81 MET A CA 1
ATOM 645 C C . MET A 1 81 ? 5.989 -5.220 -33.153 1.00 98.12 81 MET A C 1
ATOM 647 O O . MET A 1 81 ? 6.648 -4.824 -32.196 1.00 98.12 81 MET A O 1
ATOM 651 N N . LYS A 1 82 ? 5.285 -4.379 -33.925 1.00 97.81 82 LYS A N 1
ATOM 652 C CA . LYS A 1 82 ? 5.322 -2.918 -33.751 1.00 97.81 82 LYS A CA 1
ATOM 653 C C . LYS A 1 82 ? 4.768 -2.488 -32.390 1.00 97.81 82 LYS A C 1
ATOM 655 O O . LYS A 1 82 ? 5.334 -1.600 -31.755 1.00 97.81 82 LYS A O 1
ATOM 660 N N . LYS A 1 83 ? 3.705 -3.142 -31.900 1.00 97.88 83 LYS A N 1
ATOM 661 C CA . LYS A 1 83 ? 3.158 -2.896 -30.553 1.00 97.88 83 LYS A CA 1
ATOM 662 C C . LYS A 1 83 ? 4.189 -3.228 -29.469 1.00 97.88 83 LYS A C 1
ATOM 664 O O . LYS A 1 83 ? 4.394 -2.419 -28.566 1.00 97.88 83 LYS A O 1
ATOM 669 N N . ARG A 1 84 ? 4.866 -4.378 -29.575 1.00 98.12 84 ARG A N 1
ATOM 670 C CA . ARG A 1 84 ? 5.891 -4.807 -28.610 1.00 98.12 84 ARG A CA 1
ATOM 671 C C . ARG A 1 84 ? 7.143 -3.946 -28.660 1.00 98.12 84 ARG A C 1
ATOM 673 O O . ARG A 1 84 ? 7.611 -3.546 -27.605 1.00 98.12 84 ARG A O 1
ATOM 680 N N . GLN A 1 85 ? 7.639 -3.597 -29.843 1.00 98.00 85 GLN A N 1
ATOM 681 C CA . GLN A 1 85 ? 8.794 -2.710 -29.988 1.00 98.00 85 GLN A CA 1
ATOM 682 C C . GLN A 1 85 ? 8.502 -1.324 -29.400 1.00 98.00 85 GLN A C 1
ATOM 684 O O . GLN A 1 85 ? 9.324 -0.783 -28.669 1.00 98.00 85 GLN A O 1
ATOM 689 N N . LYS A 1 86 ? 7.298 -0.779 -29.631 1.00 97.19 86 LYS A N 1
ATOM 690 C CA . LYS A 1 86 ? 6.890 0.506 -29.046 1.00 97.19 86 LYS A CA 1
ATOM 691 C C . LYS A 1 86 ? 6.739 0.440 -27.523 1.00 97.19 86 LYS A C 1
ATOM 693 O O . LYS A 1 86 ? 6.996 1.450 -26.869 1.00 97.19 86 LYS A O 1
ATOM 698 N N . LEU A 1 87 ? 6.275 -0.681 -26.964 1.00 97.38 87 LEU A N 1
ATOM 699 C CA . LEU A 1 87 ? 6.019 -0.822 -25.525 1.00 97.38 87 LEU A CA 1
ATOM 700 C C . LEU A 1 87 ? 7.266 -1.229 -24.731 1.00 97.38 87 LEU A C 1
ATOM 702 O O . LEU A 1 87 ? 7.574 -0.585 -23.739 1.00 97.38 87 LEU A O 1
ATOM 706 N N . TYR A 1 88 ? 7.971 -2.269 -25.171 1.00 97.38 88 TYR A N 1
ATOM 707 C CA . TYR A 1 88 ? 9.074 -2.897 -24.438 1.00 97.38 88 TYR A CA 1
ATOM 708 C C . TYR A 1 88 ? 10.461 -2.524 -24.965 1.00 97.38 88 TYR A C 1
ATOM 710 O O . TYR A 1 88 ? 11.437 -2.728 -24.256 1.00 97.38 88 TYR A O 1
ATOM 718 N N . GLY A 1 89 ? 10.566 -2.004 -26.192 1.00 96.75 89 GLY A N 1
ATOM 719 C CA . GLY A 1 89 ? 11.842 -1.601 -26.789 1.00 96.75 89 GLY A CA 1
ATOM 720 C C . GLY A 1 89 ? 12.543 -0.452 -26.053 1.00 96.75 89 GLY A C 1
ATOM 721 O O . GLY A 1 89 ? 13.705 -0.615 -25.691 1.00 96.75 89 GLY A O 1
ATOM 722 N N . PRO A 1 90 ? 11.888 0.701 -25.808 1.00 97.81 90 PRO A N 1
ATOM 723 C CA . PRO A 1 90 ? 12.549 1.825 -25.152 1.00 97.81 90 PRO A CA 1
ATOM 724 C C . PRO A 1 90 ? 12.781 1.544 -23.664 1.00 97.81 90 PRO A C 1
ATOM 726 O O . PRO A 1 90 ? 11.864 1.141 -22.944 1.00 97.81 90 PRO A O 1
ATOM 729 N N . GLY A 1 91 ? 13.996 1.834 -23.195 1.00 97.06 91 GLY A N 1
ATOM 730 C CA . GLY A 1 91 ? 14.387 1.646 -21.799 1.00 97.06 91 GLY A CA 1
ATOM 731 C C . GLY A 1 91 ? 13.543 2.459 -20.815 1.00 97.06 91 GLY A C 1
ATOM 732 O O . GLY A 1 91 ? 13.382 2.034 -19.675 1.00 97.06 91 GLY A O 1
ATOM 733 N N . ASP A 1 92 ? 12.971 3.584 -21.241 1.00 96.25 92 ASP A N 1
ATOM 734 C CA . ASP A 1 92 ? 12.166 4.470 -20.387 1.00 96.25 92 ASP A CA 1
ATOM 735 C C . ASP A 1 92 ? 10.851 3.832 -19.935 1.00 96.25 92 ASP A C 1
ATOM 737 O O . ASP A 1 92 ? 10.340 4.142 -18.863 1.00 96.25 92 ASP A O 1
ATOM 741 N N . LYS A 1 93 ? 10.302 2.912 -20.739 1.00 96.38 93 LYS A N 1
ATOM 742 C CA . LYS A 1 93 ? 9.057 2.194 -20.417 1.00 96.38 93 LYS A CA 1
ATOM 743 C C . LYS A 1 93 ? 9.291 0.948 -19.571 1.00 96.38 93 LYS A C 1
ATOM 745 O O . LYS A 1 93 ? 8.333 0.326 -19.118 1.00 96.38 93 LYS A O 1
ATOM 750 N N . GLN A 1 94 ? 10.547 0.556 -19.393 1.00 97.06 94 GLN A N 1
ATOM 751 C CA . GLN A 1 94 ? 10.916 -0.609 -18.606 1.00 97.06 94 GLN A CA 1
ATOM 752 C C . GLN A 1 94 ? 11.050 -0.223 -17.134 1.00 97.06 94 GLN A C 1
ATOM 754 O O . GLN A 1 94 ? 11.572 0.843 -16.798 1.00 97.06 94 GLN A O 1
ATOM 759 N N . LEU A 1 95 ? 10.623 -1.121 -16.247 1.00 96.62 95 LEU A N 1
ATOM 760 C CA . LEU A 1 95 ? 10.824 -0.943 -14.816 1.00 96.62 95 LEU A CA 1
ATOM 761 C C . LEU A 1 95 ? 12.321 -1.039 -14.500 1.00 96.62 95 LEU A C 1
ATOM 763 O O . LEU A 1 95 ? 12.966 -2.042 -14.804 1.00 96.62 95 LEU A O 1
ATOM 767 N N . LYS A 1 96 ? 12.876 0.015 -13.902 1.00 95.62 96 LYS A N 1
ATOM 768 C CA . LYS A 1 96 ? 14.279 0.039 -13.481 1.00 95.62 96 LYS A CA 1
ATOM 769 C C . LYS A 1 96 ? 14.459 -0.734 -12.178 1.00 95.62 96 LYS A C 1
ATOM 771 O O . LYS A 1 96 ? 13.560 -0.769 -11.338 1.00 95.62 96 LYS A O 1
ATOM 776 N N . LEU A 1 97 ? 15.639 -1.322 -12.000 1.00 96.44 97 LEU A N 1
ATOM 777 C CA . LEU A 1 97 ? 16.010 -1.967 -10.744 1.00 96.44 97 LEU A CA 1
ATOM 778 C C . LEU A 1 97 ? 16.162 -0.916 -9.635 1.00 96.44 97 LEU A C 1
ATOM 780 O O . LEU A 1 97 ? 16.767 0.140 -9.831 1.00 96.44 97 LEU A O 1
ATOM 784 N N . ASN A 1 98 ? 15.612 -1.214 -8.459 1.00 94.69 98 ASN A N 1
ATOM 785 C CA . ASN A 1 98 ? 15.711 -0.346 -7.291 1.00 94.69 98 ASN A CA 1
ATOM 786 C C . ASN A 1 98 ? 17.050 -0.577 -6.577 1.00 94.69 98 ASN A C 1
ATOM 788 O O . ASN A 1 98 ? 17.123 -1.326 -5.608 1.00 94.69 98 ASN A O 1
ATOM 792 N N . ASN A 1 99 ? 18.103 0.091 -7.049 1.00 95.25 99 ASN A N 1
ATOM 793 C CA . ASN A 1 99 ? 19.456 -0.033 -6.485 1.00 95.25 99 ASN A CA 1
ATOM 794 C C . ASN A 1 99 ? 19.657 0.792 -5.202 1.00 95.25 99 ASN A C 1
ATOM 796 O O . ASN A 1 99 ? 20.664 0.657 -4.517 1.00 95.25 99 ASN A O 1
ATOM 800 N N . ASN A 1 100 ? 18.709 1.667 -4.870 1.00 96.12 100 ASN A N 1
ATOM 801 C CA . ASN A 1 100 ? 18.775 2.572 -3.726 1.00 96.12 100 ASN A CA 1
ATOM 802 C C . ASN A 1 100 ? 18.116 1.982 -2.470 1.00 96.12 100 ASN A C 1
ATOM 804 O O . ASN A 1 100 ? 17.337 2.661 -1.796 1.00 96.12 100 ASN A O 1
ATOM 808 N N . LEU A 1 101 ? 18.387 0.710 -2.184 1.00 95.75 101 LEU A N 1
ATOM 809 C CA . LEU A 1 101 ? 17.986 0.061 -0.940 1.00 95.75 101 LEU A CA 1
ATOM 810 C C . LEU A 1 101 ? 19.191 -0.033 -0.007 1.00 95.75 101 LEU A C 1
ATOM 812 O O . LEU A 1 101 ? 20.278 -0.426 -0.419 1.00 95.75 101 LEU A O 1
ATOM 816 N N . ASN A 1 102 ? 18.981 0.319 1.254 1.00 95.38 102 ASN A N 1
ATOM 817 C CA . ASN A 1 102 ? 19.975 0.221 2.313 1.00 95.38 102 ASN A CA 1
ATOM 818 C C . ASN A 1 102 ? 19.388 -0.479 3.543 1.00 95.38 102 ASN A C 1
ATOM 820 O O . ASN A 1 102 ? 18.180 -0.715 3.637 1.00 95.38 102 ASN A O 1
ATOM 824 N N . GLU A 1 103 ? 20.252 -0.819 4.491 1.00 95.81 103 GLU A N 1
ATOM 825 C CA . GLU A 1 103 ? 19.845 -1.396 5.767 1.00 95.81 103 GLU A CA 1
ATOM 826 C C . GLU A 1 103 ? 19.262 -0.336 6.712 1.00 95.81 103 GLU A C 1
ATOM 828 O O . GLU A 1 103 ? 19.652 0.840 6.734 1.00 95.81 103 GLU A O 1
ATOM 833 N N . CYS A 1 104 ? 18.264 -0.731 7.497 1.00 96.81 104 CYS A N 1
ATOM 834 C CA . CYS A 1 104 ? 17.745 0.101 8.567 1.00 96.81 104 CYS A CA 1
ATOM 835 C C . CYS A 1 104 ? 18.671 0.030 9.794 1.00 96.81 104 CYS A C 1
ATOM 837 O O . CYS A 1 104 ? 18.841 -1.062 10.324 1.00 96.81 104 CYS A O 1
ATOM 839 N N . PRO A 1 105 ? 19.150 1.169 10.336 1.00 95.31 105 PRO A N 1
ATOM 840 C CA . PRO A 1 105 ? 20.053 1.167 11.490 1.00 95.31 105 PRO A CA 1
ATOM 841 C C . PRO A 1 105 ? 19.398 0.660 12.783 1.00 95.31 105 PRO A C 1
ATOM 843 O O . PRO A 1 105 ? 20.094 0.336 13.731 1.00 95.31 105 PRO A O 1
ATOM 846 N N . SER A 1 106 ? 18.063 0.615 12.848 1.00 95.94 106 SER A N 1
ATOM 847 C CA . SER A 1 106 ? 17.336 0.184 14.048 1.00 95.94 106 SER A CA 1
ATOM 848 C C . SER A 1 106 ? 16.954 -1.295 14.027 1.00 95.94 106 SER A C 1
ATOM 850 O O . SER A 1 106 ? 16.955 -1.928 15.072 1.00 95.94 106 SER A O 1
ATOM 852 N N . CYS A 1 107 ? 16.577 -1.841 12.864 1.00 95.56 107 CYS A N 1
ATOM 853 C CA . CYS A 1 107 ? 16.060 -3.214 12.762 1.00 95.56 107 CYS A CA 1
ATOM 854 C C . CYS A 1 107 ? 16.822 -4.125 11.791 1.00 95.56 107 CYS A C 1
ATOM 856 O O . CYS A 1 107 ? 16.434 -5.280 11.651 1.00 95.56 107 CYS A O 1
ATOM 858 N N . GLY A 1 108 ? 17.828 -3.631 11.062 1.00 95.06 108 GLY A N 1
ATOM 859 C CA . GLY A 1 108 ? 18.622 -4.439 10.122 1.00 95.06 108 GLY A CA 1
ATOM 860 C C . GLY A 1 108 ? 17.869 -4.940 8.880 1.00 95.06 108 GLY A C 1
ATOM 861 O O . GLY A 1 108 ? 18.351 -5.806 8.164 1.00 95.06 108 GLY A O 1
ATOM 862 N N . HIS A 1 109 ? 16.660 -4.437 8.610 1.00 96.44 109 HIS A N 1
ATOM 863 C CA . HIS A 1 109 ? 15.872 -4.827 7.431 1.00 96.44 109 HIS A CA 1
ATOM 864 C C . HIS A 1 109 ? 16.056 -3.841 6.275 1.00 96.44 109 HIS A C 1
ATOM 866 O O . HIS A 1 109 ? 16.399 -2.674 6.495 1.00 96.44 109 HIS A O 1
ATOM 872 N N . TYR A 1 110 ? 15.760 -4.280 5.048 1.00 97.12 110 TYR A N 1
ATOM 873 C CA . TYR A 1 110 ? 15.818 -3.403 3.878 1.00 97.12 110 TYR A CA 1
ATOM 874 C C . TYR A 1 110 ? 14.835 -2.232 3.996 1.00 97.12 110 TYR A C 1
ATOM 876 O O . TYR A 1 110 ? 13.651 -2.404 4.316 1.00 97.12 110 TYR A O 1
ATOM 884 N N . LYS A 1 111 ? 15.323 -1.038 3.662 1.00 96.94 111 LYS A N 1
ATOM 885 C CA . LYS A 1 111 ? 14.547 0.190 3.458 1.00 96.94 111 LYS A CA 1
ATOM 886 C C . LYS A 1 111 ? 15.084 0.942 2.231 1.00 96.94 111 LYS A C 1
ATOM 888 O O . LYS A 1 111 ? 16.112 0.581 1.668 1.00 96.94 111 LYS A O 1
ATOM 893 N N . ARG A 1 112 ? 14.392 2.003 1.810 1.00 96.94 112 ARG A N 1
ATOM 894 C CA . ARG A 1 112 ? 14.865 2.895 0.739 1.00 96.94 112 ARG A CA 1
ATOM 895 C C . ARG A 1 112 ? 15.884 3.904 1.285 1.00 96.94 112 ARG A C 1
ATOM 897 O O . ARG A 1 112 ? 15.696 4.433 2.384 1.00 96.94 112 ARG A O 1
ATOM 904 N N . SER A 1 113 ? 16.902 4.233 0.493 1.00 96.69 113 SER A N 1
ATOM 905 C CA . SER A 1 113 ? 17.871 5.285 0.810 1.00 96.69 113 SER A CA 1
ATOM 906 C C . SER A 1 113 ? 17.176 6.623 1.079 1.00 96.69 113 SER A C 1
ATOM 908 O O . SER A 1 113 ? 16.135 6.928 0.494 1.00 96.69 113 SER A O 1
ATOM 910 N N . HIS A 1 114 ? 17.740 7.411 1.999 1.00 95.94 114 HIS A N 1
ATOM 911 C CA . HIS A 1 114 ? 17.212 8.712 2.449 1.00 95.94 114 HIS A CA 1
ATOM 912 C C . HIS A 1 114 ? 15.767 8.690 2.984 1.00 95.94 114 HIS A C 1
ATOM 914 O O . HIS A 1 114 ? 15.130 9.731 3.093 1.00 95.94 114 HIS A O 1
ATOM 920 N N . THR A 1 115 ? 15.238 7.513 3.332 1.00 97.19 115 THR A N 1
ATOM 921 C CA . THR A 1 115 ? 13.875 7.351 3.851 1.00 97.19 115 THR A CA 1
ATOM 922 C C . THR A 1 115 ? 13.905 6.656 5.215 1.00 97.19 115 THR A C 1
ATOM 924 O O . THR A 1 115 ? 14.772 5.823 5.497 1.00 97.19 115 THR A O 1
ATOM 927 N N . LEU A 1 116 ? 12.949 6.990 6.084 1.00 96.81 116 LEU A N 1
ATOM 928 C CA . LEU A 1 116 ? 12.735 6.279 7.347 1.00 96.81 116 LEU A CA 1
ATOM 929 C C . LEU A 1 116 ? 12.202 4.860 7.089 1.00 96.81 116 LEU A C 1
ATOM 931 O O . LEU A 1 116 ? 11.484 4.616 6.119 1.00 96.81 116 LEU A O 1
ATOM 935 N N . CYS A 1 117 ? 12.525 3.908 7.967 1.00 97.25 117 CYS A N 1
ATOM 936 C CA . CYS A 1 117 ? 11.951 2.568 7.868 1.00 97.25 117 CYS A CA 1
ATOM 937 C C . CYS A 1 117 ? 10.471 2.610 8.253 1.00 97.25 117 CYS A C 1
ATOM 939 O O . CYS A 1 117 ? 10.106 3.035 9.350 1.00 97.25 117 CYS A O 1
ATOM 941 N N . MET A 1 118 ? 9.616 2.146 7.346 1.00 97.19 118 MET A N 1
ATOM 942 C CA . MET A 1 118 ? 8.167 2.205 7.528 1.00 97.19 118 MET A CA 1
ATOM 943 C C . MET A 1 118 ? 7.664 1.322 8.668 1.00 97.19 118 MET A C 1
ATOM 945 O O . MET A 1 118 ? 6.621 1.613 9.246 1.00 97.19 118 MET A O 1
ATOM 949 N N . TYR A 1 119 ? 8.398 0.257 8.986 1.00 97.62 119 TYR A N 1
ATOM 950 C CA . TYR A 1 119 ? 8.069 -0.613 10.104 1.00 97.62 119 TYR A CA 1
ATOM 951 C C . TYR A 1 119 ? 8.365 0.069 11.444 1.00 97.62 119 TYR A C 1
ATOM 953 O O . TYR A 1 119 ? 7.443 0.267 12.225 1.00 97.62 119 TYR A O 1
ATOM 961 N N . CYS A 1 120 ? 9.601 0.537 11.653 1.00 97.12 120 CYS A N 1
ATOM 962 C CA . CYS A 1 120 ? 9.990 1.231 12.886 1.00 97.12 120 CYS A CA 1
ATOM 963 C C . CYS A 1 120 ? 9.139 2.486 13.129 1.00 97.12 120 CYS A C 1
ATOM 965 O O . CYS A 1 120 ? 8.694 2.743 14.243 1.00 97.12 120 CYS A O 1
ATOM 967 N N . PHE A 1 121 ? 8.844 3.253 12.074 1.00 97.62 121 PHE A N 1
ATOM 968 C CA . PHE A 1 121 ? 7.928 4.389 12.185 1.00 97.62 121 PHE A CA 1
ATOM 969 C C . PHE A 1 121 ? 6.503 3.953 12.567 1.00 97.62 121 PHE A C 1
ATOM 971 O O . PHE A 1 121 ? 5.836 4.618 13.360 1.00 97.62 121 PHE A O 1
ATOM 978 N N . GLY A 1 122 ? 6.037 2.825 12.025 1.00 97.38 122 GLY A N 1
ATOM 979 C CA . GLY A 1 122 ? 4.764 2.216 12.399 1.00 97.38 122 GLY A CA 1
ATOM 980 C C . GLY A 1 122 ? 4.707 1.846 13.881 1.00 97.38 122 GLY A C 1
ATOM 981 O O . GLY A 1 122 ? 3.722 2.171 14.538 1.00 97.38 122 GLY A O 1
ATOM 982 N N . GLU A 1 123 ? 5.766 1.246 14.421 1.00 97.38 123 GLU A N 1
ATOM 983 C CA . GLU A 1 123 ? 5.869 0.900 15.845 1.00 97.38 123 GLU A CA 1
ATOM 984 C C . GLU A 1 123 ? 5.823 2.141 16.740 1.00 97.38 123 GLU A C 1
ATOM 986 O O . GLU A 1 123 ? 5.029 2.190 17.677 1.00 97.38 123 GLU A O 1
ATOM 991 N N . ILE A 1 124 ? 6.581 3.189 16.402 1.00 97.94 124 ILE A N 1
ATOM 992 C CA . ILE A 1 124 ? 6.552 4.466 17.137 1.00 97.94 124 ILE A CA 1
ATOM 993 C C . ILE A 1 124 ? 5.136 5.054 17.134 1.00 97.94 124 ILE A C 1
ATOM 995 O O . ILE A 1 124 ? 4.609 5.436 18.181 1.00 97.94 124 ILE A O 1
ATOM 999 N N . LYS A 1 125 ? 4.475 5.063 15.970 1.00 97.94 125 LYS A N 1
ATOM 1000 C CA . LYS A 1 125 ? 3.088 5.528 15.848 1.00 97.94 125 LYS A CA 1
ATOM 1001 C C . LYS A 1 125 ? 2.127 4.697 16.706 1.00 97.94 125 LYS A C 1
ATOM 1003 O O . LYS A 1 125 ? 1.191 5.261 17.272 1.00 97.94 125 LYS A O 1
ATOM 1008 N N . MET A 1 126 ? 2.330 3.383 16.800 1.00 97.69 126 MET A N 1
ATOM 1009 C CA . MET A 1 126 ? 1.520 2.504 17.649 1.00 97.69 126 MET A CA 1
ATOM 1010 C C . MET A 1 126 ? 1.726 2.800 19.135 1.00 97.69 126 MET A C 1
ATOM 1012 O O . MET A 1 126 ? 0.742 2.917 19.863 1.00 97.69 126 MET A O 1
ATOM 1016 N N . ILE A 1 127 ? 2.970 3.005 19.571 1.00 98.06 127 ILE A N 1
ATOM 1017 C CA . ILE A 1 127 ? 3.292 3.386 20.953 1.00 98.06 127 ILE A CA 1
ATOM 1018 C C . ILE A 1 127 ? 2.595 4.702 21.317 1.00 98.06 127 ILE A C 1
ATOM 1020 O O . ILE A 1 127 ? 1.911 4.778 22.336 1.00 98.06 127 ILE A O 1
ATOM 1024 N N . TRP A 1 128 ? 2.690 5.722 20.459 1.00 98.00 128 TRP A N 1
ATOM 1025 C CA . TRP A 1 128 ? 2.036 7.011 20.705 1.00 98.00 128 TRP A CA 1
ATOM 1026 C C . TRP A 1 128 ? 0.516 6.888 20.795 1.00 98.00 128 TRP A C 1
ATOM 1028 O O . TRP A 1 128 ? -0.085 7.433 21.717 1.00 98.00 128 TRP A O 1
ATOM 1038 N N . LYS A 1 129 ? -0.108 6.121 19.893 1.00 97.50 129 LYS A N 1
ATOM 1039 C CA . LYS A 1 129 ? -1.554 5.859 19.945 1.00 97.50 1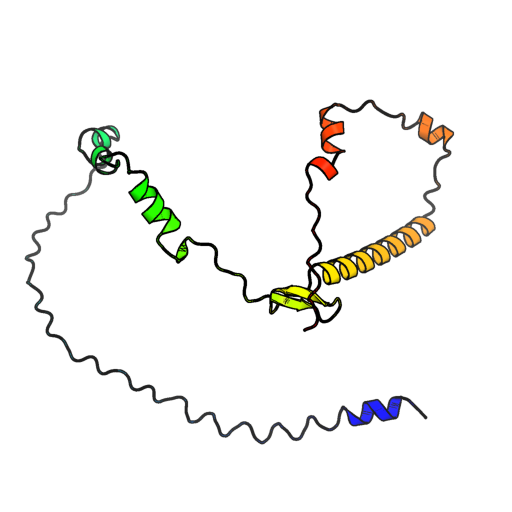29 LYS A CA 1
ATOM 1040 C C . LYS A 1 129 ? -1.976 5.168 21.238 1.00 97.50 129 LYS A C 1
ATOM 1042 O O . LYS A 1 129 ? -2.981 5.556 21.825 1.00 97.50 129 LYS A O 1
ATOM 1047 N N . ASN A 1 130 ? -1.220 4.166 21.683 1.00 97.38 130 ASN A N 1
ATOM 1048 C CA . ASN A 1 130 ? -1.528 3.435 22.909 1.00 97.38 130 ASN A CA 1
ATOM 1049 C C . ASN A 1 130 ? -1.409 4.335 24.144 1.00 97.38 130 ASN A C 1
ATOM 1051 O O . ASN A 1 130 ? -2.274 4.286 25.015 1.00 97.38 130 ASN A O 1
ATOM 1055 N N . ASN A 1 131 ? -0.391 5.198 24.187 1.00 97.25 131 ASN A N 1
ATOM 1056 C CA . ASN A 1 131 ? -0.208 6.153 25.279 1.00 97.25 131 ASN A CA 1
ATOM 1057 C C . ASN A 1 131 ? -1.354 7.172 25.336 1.00 97.25 131 ASN A C 1
ATOM 1059 O O . ASN A 1 131 ? -1.904 7.406 26.407 1.00 97.25 131 ASN A O 1
ATOM 1063 N N . ILE A 1 132 ? -1.760 7.725 24.187 1.00 97.06 132 ILE A N 1
ATOM 1064 C CA . ILE A 1 132 ? -2.892 8.663 24.103 1.00 97.06 132 ILE A CA 1
ATOM 1065 C C . ILE A 1 132 ? -4.190 7.982 24.555 1.00 97.06 132 ILE A C 1
ATOM 1067 O O . ILE A 1 132 ? -4.888 8.505 25.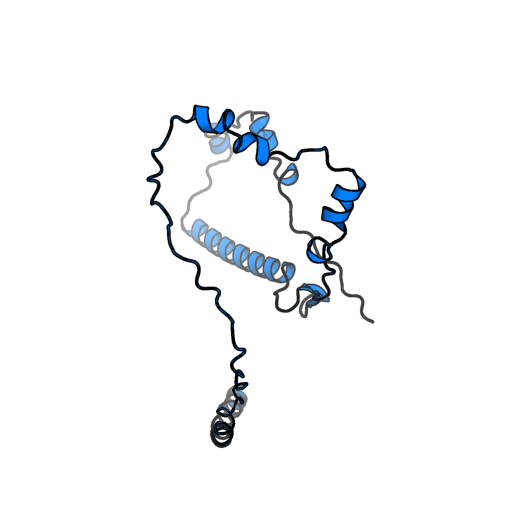418 1.00 97.06 132 ILE A O 1
ATOM 1071 N N . LYS A 1 133 ? -4.466 6.771 24.056 1.00 95.75 133 LYS A N 1
ATOM 1072 C CA . LYS A 1 133 ? -5.658 6.002 24.439 1.00 95.75 133 LYS A CA 1
ATOM 1073 C C . LYS A 1 133 ? -5.686 5.674 25.936 1.00 95.75 133 LYS A C 1
ATOM 1075 O O . LYS A 1 133 ? -6.751 5.686 26.545 1.00 95.75 133 LYS A O 1
ATOM 1080 N N . LYS A 1 134 ? -4.529 5.382 26.543 1.00 94.44 134 LYS A N 1
ATOM 1081 C CA . LYS A 1 134 ? -4.422 5.144 27.990 1.00 94.44 134 LYS A CA 1
ATOM 1082 C C . LYS A 1 134 ? -4.817 6.392 28.786 1.00 94.44 134 LYS A C 1
ATOM 1084 O O . LYS A 1 134 ? -5.599 6.277 29.722 1.00 94.44 134 LYS A O 1
ATOM 1089 N N . ILE A 1 135 ? -4.344 7.565 28.363 1.00 93.62 135 ILE A N 1
ATOM 1090 C CA . ILE A 1 135 ? -4.689 8.853 28.982 1.00 93.62 135 ILE A CA 1
ATOM 1091 C C . ILE A 1 135 ? -6.191 9.141 28.852 1.00 93.62 135 ILE A C 1
ATOM 1093 O O . ILE A 1 135 ? -6.820 9.598 29.802 1.00 93.62 135 ILE A O 1
ATOM 1097 N N . GLU A 1 136 ? -6.785 8.875 27.688 1.00 90.56 136 GLU A N 1
ATOM 1098 C CA . GLU A 1 136 ? -8.229 9.043 27.471 1.00 90.56 136 GLU A CA 1
ATOM 1099 C C . GLU A 1 136 ? -9.055 8.129 28.385 1.00 90.56 136 GLU A C 1
ATOM 1101 O O . GLU A 1 136 ? -10.017 8.581 28.999 1.00 90.56 136 GLU A O 1
ATOM 1106 N N . LEU A 1 137 ? -8.639 6.870 28.533 1.00 88.62 137 LEU A N 1
ATOM 1107 C CA . LEU A 1 137 ? -9.296 5.899 29.408 1.00 88.62 137 LEU A CA 1
ATOM 1108 C C . LEU A 1 137 ? -9.173 6.268 30.898 1.00 88.62 137 LEU A C 1
ATOM 1110 O O . LEU A 1 137 ? -10.093 6.038 31.676 1.00 88.62 137 LEU A O 1
ATOM 1114 N N . GLU A 1 138 ? -8.041 6.832 31.320 1.00 87.75 138 GLU A N 1
ATOM 1115 C CA . GLU A 1 138 ? -7.871 7.354 32.682 1.00 87.75 138 GLU A CA 1
ATOM 1116 C C . GLU A 1 138 ? -8.802 8.548 32.943 1.00 87.75 138 GLU A C 1
ATOM 1118 O O . GLU A 1 138 ? -9.414 8.623 34.006 1.00 87.75 138 GLU A O 1
ATOM 1123 N N . LYS A 1 139 ? -8.986 9.434 31.954 1.00 87.31 139 LYS A N 1
ATOM 1124 C CA . LYS A 1 139 ? -9.932 10.558 32.039 1.00 87.31 139 LYS A CA 1
ATOM 1125 C C . LYS A 1 139 ? -11.390 10.107 32.078 1.00 87.31 139 LYS A C 1
ATOM 1127 O O . LYS A 1 139 ? -12.158 10.661 32.853 1.00 87.31 139 LYS A O 1
ATOM 1132 N N . SER A 1 140 ? -11.782 9.110 31.283 1.00 81.81 140 SER A N 1
ATOM 1133 C CA . SER A 1 140 ? -13.170 8.627 31.284 1.00 81.81 140 SER A CA 1
ATOM 1134 C C . SER A 1 140 ? -13.548 7.974 32.615 1.00 81.81 140 SER A C 1
ATOM 1136 O O . SER A 1 140 ? -14.647 8.189 33.108 1.00 81.81 140 SER A O 1
ATOM 1138 N N . LYS A 1 141 ? -12.618 7.244 33.248 1.00 78.81 141 LYS A N 1
ATOM 1139 C CA . LYS A 1 141 ? -12.824 6.668 34.589 1.00 78.81 141 LYS A CA 1
ATOM 1140 C C . LYS A 1 141 ? -13.067 7.723 35.666 1.00 78.81 141 LYS A C 1
ATOM 1142 O O . LYS A 1 141 ? -13.751 7.435 36.636 1.00 78.81 141 LYS A O 1
ATOM 1147 N N . LEU A 1 142 ? -12.503 8.920 35.508 1.00 72.31 142 LEU A N 1
ATOM 1148 C CA . LEU A 1 142 ? -12.714 10.030 36.440 1.00 72.31 142 LEU A CA 1
ATOM 1149 C C . LEU A 1 142 ? -14.099 10.678 36.285 1.00 72.31 142 LEU A C 1
ATOM 1151 O O . LEU A 1 142 ? -14.581 11.281 37.237 1.00 72.31 142 LEU A O 1
ATOM 1155 N N . ASN A 1 143 ? -14.739 10.551 35.119 1.00 71.31 143 ASN A N 1
ATOM 1156 C CA . ASN A 1 143 ? -16.018 11.203 34.824 1.00 71.31 143 ASN A CA 1
ATOM 1157 C C . ASN A 1 143 ? -17.258 10.377 35.227 1.00 71.31 143 ASN A C 1
ATOM 1159 O O . ASN A 1 143 ? -18.365 10.839 34.984 1.00 71.31 143 ASN A O 1
ATOM 1163 N N . ASN A 1 144 ? -17.090 9.218 35.883 1.00 62.09 144 ASN A N 1
ATOM 1164 C CA . ASN A 1 144 ? -18.171 8.365 36.412 1.00 62.09 144 ASN A CA 1
ATOM 1165 C C . ASN A 1 144 ? -19.343 8.135 35.435 1.00 62.09 144 ASN A C 1
ATOM 1167 O O . ASN A 1 144 ? -20.507 8.249 35.813 1.00 62.09 144 ASN A O 1
ATOM 1171 N N . ASP A 1 145 ? -19.054 7.787 34.180 1.00 66.94 145 ASP A N 1
ATOM 1172 C CA . ASP A 1 145 ? -20.057 7.131 33.339 1.00 66.94 145 ASP A CA 1
ATOM 1173 C C . ASP A 1 145 ? -20.169 5.675 33.822 1.00 66.94 145 ASP A C 1
ATOM 1175 O O . ASP A 1 145 ? -19.420 4.799 33.376 1.00 66.94 145 ASP A O 1
ATOM 1179 N N . ASP A 1 146 ? -21.031 5.423 34.809 1.00 68.50 146 ASP A N 1
ATOM 1180 C CA . ASP A 1 146 ? -21.213 4.080 35.361 1.00 68.50 146 ASP A CA 1
ATOM 1181 C C . ASP A 1 146 ? -21.698 3.114 34.262 1.00 68.50 146 ASP A C 1
ATOM 1183 O O . ASP A 1 146 ? -22.659 3.417 33.541 1.00 68.50 146 ASP A O 1
ATOM 1187 N N . PRO A 1 147 ? -21.065 1.936 34.095 1.00 70.75 147 PRO A N 1
ATOM 1188 C CA . PRO A 1 147 ? -21.544 0.950 33.143 1.00 70.75 147 PRO A CA 1
ATOM 1189 C C . PRO A 1 147 ? -22.919 0.439 33.587 1.00 70.75 147 PRO A C 1
ATOM 1191 O O . PRO A 1 147 ? -23.078 -0.090 34.687 1.00 70.75 147 PRO A O 1
ATOM 1194 N N . ILE A 1 148 ? -23.911 0.596 32.708 1.00 76.19 148 ILE A N 1
ATOM 1195 C CA . ILE A 1 148 ? -25.267 0.058 32.872 1.00 76.19 148 ILE A CA 1
ATOM 1196 C C . ILE A 1 148 ? -25.185 -1.451 33.163 1.00 76.19 148 ILE A C 1
ATOM 1198 O O . ILE A 1 148 ? -24.336 -2.151 32.608 1.00 76.19 148 ILE A O 1
ATOM 1202 N N . ASN A 1 149 ? -26.080 -1.955 34.018 1.00 89.00 149 ASN A N 1
ATOM 1203 C CA . ASN A 1 149 ? -26.207 -3.382 34.312 1.00 89.00 149 ASN A CA 1
ATOM 1204 C C . ASN A 1 149 ? -26.337 -4.203 33.012 1.00 89.00 149 ASN A C 1
ATOM 1206 O O . ASN A 1 149 ? -27.029 -3.799 32.079 1.00 89.00 149 ASN A O 1
ATOM 1210 N N . GLU A 1 150 ? -25.714 -5.381 32.951 1.00 89.19 150 GLU A N 1
ATOM 1211 C CA . GLU A 1 150 ? -25.716 -6.236 31.756 1.00 89.19 150 GLU A CA 1
ATOM 1212 C C . GLU A 1 150 ? -27.144 -6.605 31.307 1.00 89.19 150 GLU A C 1
ATOM 1214 O O . GLU A 1 150 ? -27.436 -6.647 30.108 1.00 89.19 150 GLU A O 1
ATOM 1219 N N . ILE A 1 151 ? -28.051 -6.827 32.271 1.00 92.00 151 ILE A N 1
ATOM 1220 C CA . ILE A 1 151 ? -29.470 -7.115 32.004 1.00 92.00 151 ILE A CA 1
ATOM 1221 C C . ILE A 1 151 ? -30.120 -5.935 31.274 1.00 92.00 151 ILE A C 1
ATOM 1223 O O . ILE A 1 151 ? -30.737 -6.120 30.222 1.00 92.00 151 ILE A O 1
ATOM 1227 N N . ASP A 1 152 ? -29.928 -4.726 31.797 1.00 91.44 152 ASP A N 1
ATOM 1228 C CA . ASP A 1 152 ? -30.505 -3.504 31.242 1.00 91.44 152 ASP A CA 1
ATOM 1229 C C . ASP A 1 152 ? -29.884 -3.171 29.881 1.00 91.44 152 ASP A C 1
ATOM 1231 O O . ASP A 1 152 ? -30.592 -2.758 28.965 1.00 91.44 152 ASP A O 1
ATOM 1235 N N . GLN A 1 153 ? -28.585 -3.434 29.686 1.00 91.44 153 GLN A N 1
ATOM 1236 C CA . GLN A 1 153 ? -27.921 -3.257 28.393 1.00 91.44 153 GLN A CA 1
ATOM 1237 C C . GLN A 1 153 ? -28.525 -4.167 27.314 1.00 91.44 153 GLN A C 1
ATOM 1239 O O . GLN A 1 153 ? -28.744 -3.716 26.188 1.00 91.44 153 GLN A O 1
ATOM 1244 N N . ARG A 1 154 ? -28.824 -5.431 27.646 1.00 92.31 154 ARG A N 1
ATOM 1245 C CA . ARG A 1 154 ? -29.461 -6.380 26.717 1.00 92.31 154 ARG A CA 1
ATOM 1246 C C . ARG A 1 154 ? -30.916 -6.011 26.423 1.00 92.31 154 ARG A C 1
ATOM 1248 O O . ARG A 1 154 ? -31.354 -6.198 25.290 1.00 92.31 154 ARG A O 1
ATOM 1255 N N . LEU A 1 155 ? -31.644 -5.506 27.424 1.00 93.31 155 LEU A N 1
ATOM 1256 C CA . LEU A 1 155 ? -33.026 -5.045 27.275 1.00 93.31 155 LEU A CA 1
ATOM 1257 C C . LEU A 1 155 ? -33.107 -3.792 26.387 1.00 93.31 155 LEU A C 1
ATOM 1259 O O . LEU A 1 155 ? -33.913 -3.747 25.462 1.00 93.31 155 LEU A O 1
ATOM 1263 N N . LEU A 1 156 ? -32.266 -2.789 26.662 1.00 92.38 156 LEU A N 1
ATOM 1264 C CA . LEU A 1 156 ? -32.270 -1.501 25.964 1.00 92.38 156 LEU A CA 1
ATOM 1265 C C . LEU A 1 156 ? -31.680 -1.590 24.550 1.00 92.38 156 LEU A C 1
ATOM 1267 O O . LEU A 1 156 ? -32.159 -0.904 23.649 1.00 92.38 156 LEU A O 1
ATOM 1271 N N . TYR A 1 157 ? -30.660 -2.429 24.339 1.00 91.62 157 TYR A N 1
ATOM 1272 C CA . TYR A 1 157 ? -29.930 -2.517 23.070 1.00 91.62 157 TYR A CA 1
ATOM 1273 C C . TYR A 1 157 ? -29.844 -3.963 22.543 1.00 91.62 157 TYR A C 1
ATOM 1275 O O . TYR A 1 157 ? -28.763 -4.563 22.536 1.00 91.62 157 TYR A O 1
ATOM 1283 N N . PRO A 1 158 ? -30.961 -4.547 22.069 1.00 95.50 158 PRO A N 1
ATOM 1284 C CA . PRO A 1 158 ? -30.953 -5.883 21.482 1.00 95.50 158 PRO A CA 1
ATOM 1285 C C . PRO A 1 158 ? -30.161 -5.928 20.162 1.00 95.50 158 PRO A C 1
ATOM 1287 O O . PRO A 1 158 ? -30.080 -4.953 19.412 1.00 95.50 158 PRO A O 1
ATOM 1290 N N . GLY A 1 159 ? -29.575 -7.090 19.859 1.00 94.06 159 GLY A N 1
ATOM 1291 C CA . GLY A 1 159 ? -28.835 -7.312 18.614 1.00 94.06 159 GLY A CA 1
ATOM 1292 C C . GLY A 1 159 ? -29.740 -7.328 17.375 1.00 94.06 159 GLY A C 1
ATOM 1293 O O . GLY A 1 159 ? -30.898 -7.733 17.445 1.00 94.06 159 GLY A O 1
ATOM 1294 N N . LYS A 1 160 ? -29.190 -6.933 16.220 1.00 94.31 160 LYS A N 1
ATOM 1295 C CA . LYS A 1 160 ? -29.868 -6.992 14.913 1.00 94.31 160 LYS A CA 1
ATOM 1296 C C . LYS A 1 160 ? -29.217 -8.019 13.984 1.00 94.31 160 LYS A C 1
ATOM 1298 O O . LYS A 1 160 ? -27.998 -8.200 14.023 1.00 94.31 160 LYS A O 1
ATOM 1303 N N . VAL A 1 161 ? -30.013 -8.645 13.114 1.00 95.75 161 VAL A N 1
ATOM 1304 C CA . VAL A 1 161 ? -29.485 -9.459 12.006 1.00 95.75 161 VAL A CA 1
ATOM 1305 C C . VAL A 1 161 ? -28.878 -8.521 10.973 1.00 95.75 161 VAL A C 1
ATOM 1307 O O . VAL A 1 161 ? -29.502 -7.541 10.565 1.00 95.75 161 VAL A O 1
ATOM 1310 N N . LYS A 1 162 ? -27.640 -8.806 10.586 1.00 97.12 162 LYS A N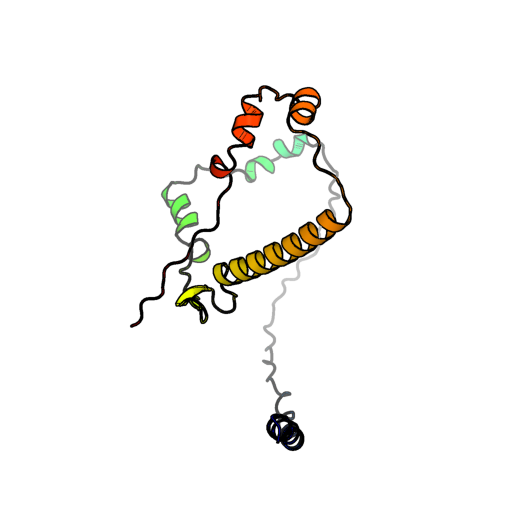 1
ATOM 1311 C CA . LYS A 1 162 ? -26.911 -8.009 9.605 1.00 97.12 162 LYS A CA 1
ATOM 1312 C C . LYS A 1 162 ? -27.243 -8.484 8.202 1.00 97.12 162 LYS A C 1
ATOM 1314 O O . LYS A 1 162 ? -27.438 -9.673 7.966 1.00 97.12 162 LYS A O 1
ATOM 1319 N N . THR A 1 163 ? -27.285 -7.545 7.273 1.00 98.00 163 THR A N 1
ATOM 1320 C CA . THR A 1 163 ? -27.414 -7.842 5.845 1.00 98.00 163 THR A CA 1
ATOM 1321 C C . THR A 1 163 ? -26.130 -8.474 5.306 1.00 98.00 163 THR A C 1
ATOM 1323 O O . THR A 1 163 ? -25.038 -8.215 5.811 1.00 98.00 163 THR A O 1
ATOM 1326 N N . ASP A 1 164 ? -26.222 -9.229 4.213 1.00 97.75 164 ASP A N 1
ATOM 1327 C CA . ASP A 1 164 ? -25.047 -9.818 3.552 1.00 97.75 164 ASP A CA 1
ATOM 1328 C C . ASP A 1 164 ? -23.996 -8.775 3.156 1.00 97.75 164 ASP A C 1
ATOM 1330 O O . ASP A 1 164 ? -22.797 -9.058 3.114 1.00 97.75 164 ASP A O 1
ATOM 1334 N N . TYR A 1 165 ? -24.443 -7.559 2.833 1.00 97.00 165 TYR A N 1
ATOM 1335 C CA . TYR A 1 165 ? -23.552 -6.446 2.539 1.00 97.00 165 TYR A CA 1
ATOM 1336 C C . TYR A 1 165 ? -22.813 -5.968 3.792 1.00 97.00 165 TYR A C 1
ATOM 1338 O O . TYR A 1 165 ? -21.596 -5.802 3.743 1.00 97.00 165 TYR A O 1
ATOM 1346 N N . GLU A 1 166 ? -23.521 -5.787 4.912 1.00 97.88 166 GLU A N 1
ATOM 1347 C CA . GLU A 1 166 ? -22.902 -5.433 6.195 1.00 97.88 166 GLU A CA 1
ATOM 1348 C C . GLU A 1 166 ? -21.877 -6.493 6.612 1.00 97.88 166 GLU A C 1
ATOM 1350 O O . GLU A 1 166 ? -20.762 -6.136 6.975 1.00 97.88 166 GLU A O 1
ATOM 1355 N N . ILE A 1 167 ? -22.199 -7.781 6.455 1.00 97.38 167 ILE A N 1
ATOM 1356 C CA . ILE A 1 167 ? -21.273 -8.886 6.747 1.00 97.38 167 ILE A CA 1
ATOM 1357 C C . ILE A 1 167 ? -20.005 -8.765 5.888 1.00 97.38 167 ILE A C 1
ATOM 1359 O O . ILE A 1 167 ? -18.891 -8.753 6.406 1.00 97.38 167 ILE A O 1
ATOM 1363 N N . LYS A 1 168 ? -20.156 -8.567 4.571 1.00 97.19 168 LYS A N 1
ATOM 1364 C CA . LYS A 1 168 ? -19.009 -8.381 3.663 1.00 97.19 168 LYS A CA 1
ATOM 1365 C C . LYS A 1 168 ? -18.171 -7.145 4.002 1.00 97.19 168 LYS A C 1
ATOM 1367 O O . LYS A 1 168 ? -16.966 -7.152 3.763 1.00 97.19 168 LYS A O 1
ATOM 1372 N N . LEU A 1 169 ? -18.798 -6.079 4.498 1.00 97.25 169 LEU A N 1
ATOM 1373 C CA . LEU A 1 169 ? -18.113 -4.849 4.894 1.00 97.25 169 LEU A CA 1
ATOM 1374 C C . LEU A 1 169 ? -17.373 -5.005 6.231 1.00 97.25 169 LEU A C 1
ATOM 1376 O O . LEU A 1 169 ? -16.324 -4.392 6.443 1.00 97.25 169 LEU A O 1
ATOM 1380 N N . GLU A 1 170 ? -17.913 -5.815 7.136 1.00 96.31 170 GLU A N 1
ATOM 1381 C CA . GLU A 1 170 ? -17.284 -6.149 8.413 1.00 96.31 170 GLU A CA 1
ATOM 1382 C C . GLU A 1 170 ? -16.042 -7.018 8.241 1.00 96.31 170 GLU A C 1
ATOM 1384 O O . GLU A 1 170 ? -15.070 -6.820 8.976 1.00 96.31 170 GLU A O 1
ATOM 1389 N N . ASP A 1 171 ? -16.029 -7.875 7.216 1.00 96.44 171 ASP A N 1
ATOM 1390 C CA . ASP A 1 171 ? -14.888 -8.691 6.792 1.00 96.44 171 ASP A CA 1
ATOM 1391 C C . ASP A 1 171 ? -13.756 -7.842 6.174 1.00 96.44 171 ASP A C 1
ATOM 1393 O O . ASP A 1 171 ? -13.336 -8.019 5.026 1.00 96.44 171 ASP A O 1
ATOM 1397 N N . LYS A 1 172 ? -13.214 -6.901 6.955 1.00 96.94 172 LYS A N 1
ATOM 1398 C CA . LYS A 1 172 ? -12.167 -5.948 6.547 1.00 96.94 172 LYS A CA 1
ATOM 1399 C C . LYS A 1 172 ? -10.920 -6.642 6.021 1.00 96.94 172 LYS A C 1
ATOM 1401 O O . LYS A 1 172 ? -10.318 -6.170 5.061 1.00 96.94 172 LYS A O 1
ATOM 1406 N N . ASP A 1 173 ? -10.555 -7.772 6.615 1.00 95.88 173 ASP A N 1
ATOM 1407 C CA . ASP A 1 173 ? -9.367 -8.532 6.229 1.00 95.88 173 ASP A CA 1
ATOM 1408 C C . ASP A 1 173 ? -9.452 -9.087 4.797 1.00 95.88 173 ASP A C 1
ATOM 1410 O O . ASP A 1 173 ? -8.421 -9.335 4.175 1.00 95.88 173 ASP A O 1
ATOM 1414 N N . LYS A 1 174 ? -10.663 -9.220 4.236 1.00 96.38 174 LYS A N 1
ATOM 1415 C CA . LYS A 1 174 ? -10.880 -9.704 2.869 1.00 96.38 174 LYS A CA 1
ATOM 1416 C C . LYS A 1 174 ? -10.493 -8.683 1.800 1.00 96.38 174 LYS A C 1
ATOM 1418 O O . LYS A 1 174 ? -10.026 -9.073 0.734 1.00 96.38 174 LYS A O 1
ATOM 1423 N N . TYR A 1 175 ? -10.723 -7.393 2.051 1.00 93.62 175 TYR A N 1
ATOM 1424 C CA . TYR A 1 175 ? -10.557 -6.341 1.038 1.00 93.62 175 TYR A CA 1
ATOM 1425 C C . TYR A 1 175 ? -9.502 -5.288 1.397 1.00 93.62 175 TYR A C 1
ATOM 1427 O O . TYR A 1 175 ? -9.048 -4.557 0.516 1.00 93.62 175 TYR A O 1
ATOM 1435 N N . LEU A 1 176 ? -9.092 -5.190 2.666 1.00 97.19 176 LEU A N 1
ATOM 1436 C CA . LEU A 1 176 ? -8.119 -4.203 3.121 1.00 97.19 176 LEU A CA 1
ATOM 1437 C C . LEU A 1 176 ? -6.718 -4.815 3.245 1.00 97.19 176 LEU A C 1
ATOM 1439 O O . LEU A 1 176 ? -6.462 -5.685 4.075 1.00 97.19 176 LEU A O 1
ATOM 1443 N N . LEU A 1 177 ? -5.777 -4.303 2.451 1.00 96.06 177 LEU A N 1
ATOM 1444 C CA . LEU A 1 177 ? -4.388 -4.763 2.466 1.00 96.06 177 LEU A CA 1
ATOM 1445 C C . LEU A 1 177 ? -3.617 -4.189 3.665 1.00 96.06 177 LEU A C 1
ATOM 1447 O O . LEU A 1 177 ? -3.521 -2.971 3.843 1.00 96.06 177 LEU A O 1
ATOM 1451 N N . LYS A 1 178 ? -3.010 -5.074 4.463 1.00 95.31 178 LYS A N 1
ATOM 1452 C CA . LYS A 1 178 ? -2.081 -4.713 5.548 1.00 95.31 178 LYS A CA 1
ATOM 1453 C C . LYS A 1 178 ? -0.653 -4.586 5.005 1.00 95.31 178 LYS A C 1
ATOM 1455 O O . LYS A 1 178 ? -0.274 -5.231 4.030 1.00 95.31 178 LYS A O 1
ATOM 1460 N N . ARG A 1 179 ? 0.160 -3.732 5.636 1.00 94.69 179 ARG A N 1
ATOM 1461 C CA . ARG A 1 179 ? 1.554 -3.502 5.223 1.00 94.69 179 ARG A CA 1
ATOM 1462 C C . ARG A 1 179 ? 2.404 -4.751 5.489 1.00 94.69 179 ARG A C 1
ATOM 1464 O O . ARG A 1 179 ? 2.476 -5.204 6.626 1.00 94.69 179 ARG A O 1
ATOM 1471 N N . LEU A 1 180 ? 3.093 -5.239 4.457 1.00 95.12 180 LEU A N 1
ATOM 1472 C CA . LEU A 1 180 ? 4.037 -6.356 4.550 1.00 95.12 180 LEU A CA 1
ATOM 1473 C C . LEU A 1 180 ? 5.369 -5.926 5.185 1.00 95.12 180 LEU A C 1
ATOM 1475 O O . LEU A 1 180 ? 5.788 -4.770 5.061 1.00 95.12 180 LEU A O 1
ATOM 1479 N N . ARG A 1 181 ? 6.050 -6.872 5.839 1.00 95.69 181 ARG A N 1
ATOM 1480 C CA . ARG A 1 181 ? 7.405 -6.680 6.370 1.00 95.69 181 ARG A CA 1
ATOM 1481 C C . ARG A 1 181 ? 8.449 -6.942 5.279 1.00 95.69 181 ARG A C 1
ATOM 1483 O O . ARG A 1 181 ? 8.265 -7.826 4.449 1.00 95.69 181 ARG A O 1
ATOM 1490 N N . THR A 1 182 ? 9.520 -6.147 5.265 1.00 96.00 182 THR A N 1
ATOM 1491 C CA . THR A 1 182 ? 10.643 -6.325 4.332 1.00 96.00 182 THR A CA 1
ATOM 1492 C C . THR A 1 182 ? 11.528 -7.500 4.746 1.00 96.00 182 THR A C 1
ATOM 1494 O O . THR A 1 182 ? 11.405 -8.015 5.852 1.00 96.00 182 THR A O 1
ATOM 1497 N N . LEU A 1 183 ? 12.407 -7.945 3.851 1.00 96.19 183 LEU A N 1
ATOM 1498 C CA . LEU A 1 183 ? 13.388 -8.988 4.154 1.00 96.19 183 LEU A CA 1
ATOM 1499 C C . LEU A 1 183 ? 14.512 -8.430 5.059 1.00 96.19 183 LEU A C 1
ATOM 1501 O O . LEU A 1 183 ? 14.813 -7.228 4.972 1.00 96.19 183 LEU A O 1
ATOM 1505 N N . PRO A 1 184 ? 15.127 -9.260 5.921 1.00 95.38 184 PRO A N 1
ATOM 1506 C CA . PRO A 1 184 ? 16.348 -8.889 6.630 1.00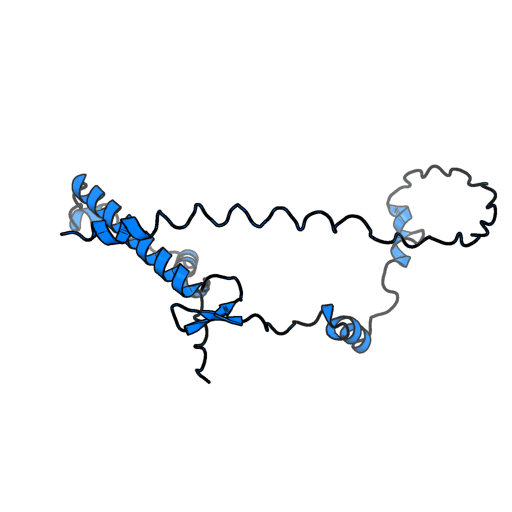 95.38 184 PRO A CA 1
ATOM 1507 C C . PRO A 1 184 ? 17.511 -8.744 5.639 1.00 95.38 184 PRO A C 1
ATOM 1509 O O . PRO A 1 184 ? 17.529 -9.399 4.595 1.00 95.38 184 PRO A O 1
ATOM 1512 N N . VAL A 1 185 ? 18.465 -7.864 5.944 1.00 94.00 185 VAL A N 1
ATOM 1513 C CA . VAL A 1 185 ? 19.712 -7.769 5.176 1.00 94.00 185 VAL A CA 1
ATOM 1514 C C . VAL A 1 185 ? 20.647 -8.867 5.675 1.00 94.00 185 VAL A C 1
ATOM 1516 O O . VAL A 1 185 ? 20.886 -8.959 6.874 1.00 94.00 185 VAL A O 1
ATOM 1519 N N . ASN A 1 186 ? 21.149 -9.717 4.777 1.00 82.69 186 ASN A N 1
ATOM 1520 C CA . ASN A 1 186 ? 22.160 -10.707 5.146 1.00 82.69 186 ASN A CA 1
ATOM 1521 C C . ASN A 1 186 ? 23.476 -9.980 5.438 1.00 82.69 186 ASN A C 1
ATOM 1523 O O . ASN A 1 186 ? 23.961 -9.233 4.582 1.00 82.69 186 ASN A O 1
ATOM 1527 N N . GLU A 1 187 ? 24.047 -10.216 6.616 1.00 69.69 187 GLU A N 1
ATOM 1528 C CA . GLU A 1 187 ? 25.418 -9.808 6.915 1.00 69.69 187 GLU A CA 1
ATOM 1529 C C . GLU A 1 187 ? 26.357 -10.557 5.955 1.00 69.69 187 GLU A C 1
ATOM 1531 O O . GLU A 1 187 ? 26.198 -11.760 5.729 1.00 69.69 187 GLU A O 1
ATOM 1536 N N . LYS A 1 188 ? 27.247 -9.812 5.297 1.00 58.09 188 LYS A N 1
ATOM 1537 C CA . LYS A 1 188 ? 28.249 -10.357 4.375 1.00 58.09 188 LYS A CA 1
ATOM 1538 C C . LYS A 1 188 ? 29.511 -10.747 5.121 1.00 58.09 188 LYS A C 1
ATOM 1540 O O . LYS A 1 188 ? 29.872 -9.997 6.053 1.00 58.09 188 LYS A O 1
#

pLDDT: mean 78.29, std 20.02, range [41.56, 98.12]

Sequence (188 aa):
MSILNRLKQWNNTNSLLSSQYLQHLKYLISWPYPTLSPIPVLIPLSNNNIPQQQQSLGPAWDMFSNGSTLLAVPKKKVSHMKKRQKLYGPGDKQLKLNNNLNECPSCGHYKRSHTLCMYCFGEIKMIWKNNIKKIELEKSKLNNDDPINEIDQRLLYPGKVKTDYEIKLEDKDKYLLKRLRTLPVNEK

Radius of gyration: 36.77 Å; chains: 1; bounding box: 72×48×92 Å